Protein AF-A0A3B0SM55-F1 (afdb_monomer_lite)

Radius of gyration: 31.23 Å; chains: 1; bounding box: 61×57×118 Å

Structure (mmCIF, N/CA/C/O backbone):
data_AF-A0A3B0SM55-F1
#
_entry.id   AF-A0A3B0SM55-F1
#
loop_
_atom_site.group_PDB
_atom_site.id
_atom_site.type_symbol
_atom_site.label_atom_id
_atom_site.label_alt_id
_atom_site.label_comp_id
_atom_site.label_asym_id
_atom_site.label_entity_id
_atom_site.label_seq_id
_atom_site.pdbx_PDB_ins_code
_atom_site.Cartn_x
_atom_site.Cartn_y
_atom_site.Cartn_z
_atom_site.occupancy
_atom_site.B_iso_or_equiv
_atom_site.auth_seq_id
_atom_site.auth_comp_id
_atom_site.auth_asym_id
_atom_site.auth_atom_id
_atom_site.pdbx_PDB_model_num
ATOM 1 N N . MET A 1 1 ? -12.030 9.655 92.350 1.00 49.41 1 MET A N 1
ATOM 2 C CA . MET A 1 1 ? -12.700 10.937 92.060 1.00 49.41 1 MET A CA 1
ATOM 3 C C . MET A 1 1 ? -11.760 11.742 91.174 1.00 49.41 1 MET A C 1
ATOM 5 O O . MET A 1 1 ? -10.877 12.414 91.686 1.00 49.41 1 MET A O 1
ATOM 9 N N . SER A 1 2 ? -11.869 11.566 89.861 1.00 50.00 2 SER A N 1
ATOM 10 C CA . SER A 1 2 ? -11.202 12.400 88.855 1.00 50.00 2 SER A CA 1
ATOM 11 C C . SER A 1 2 ? -11.863 12.096 87.513 1.00 50.00 2 SER A C 1
ATOM 13 O O . SER A 1 2 ? -11.617 11.055 86.908 1.00 50.00 2 SER A O 1
ATOM 15 N N . ASP A 1 3 ? -12.786 12.985 87.152 1.00 52.16 3 ASP A N 1
ATOM 16 C CA . ASP A 1 3 ? -13.542 13.027 85.905 1.00 52.16 3 ASP A CA 1
ATOM 17 C C . ASP A 1 3 ? -12.619 13.056 84.684 1.00 52.16 3 ASP A C 1
ATOM 19 O O . ASP A 1 3 ? -11.745 13.917 84.572 1.00 52.16 3 ASP A O 1
ATOM 23 N N . LEU A 1 4 ? -12.861 12.152 83.736 1.00 62.72 4 LEU A N 1
ATOM 24 C CA . LEU A 1 4 ? -12.470 12.341 82.344 1.00 62.72 4 LEU A CA 1
ATOM 25 C C . LEU A 1 4 ? -13.760 12.609 81.558 1.00 62.72 4 LEU A C 1
ATOM 27 O O . LEU A 1 4 ? -14.675 11.783 81.618 1.00 62.72 4 LEU A O 1
ATOM 31 N N . PRO A 1 5 ? -13.881 13.762 80.878 1.00 60.84 5 PRO A N 1
ATOM 32 C CA . PRO A 1 5 ? -15.113 14.145 80.210 1.00 60.84 5 PRO A CA 1
ATOM 33 C C . PRO A 1 5 ? -15.386 13.200 79.038 1.00 60.84 5 PRO A C 1
ATOM 35 O O . PRO A 1 5 ? -14.489 12.877 78.257 1.00 60.84 5 PRO A O 1
ATOM 38 N N . GLY A 1 6 ? -16.639 12.751 78.946 1.00 59.59 6 GLY A N 1
ATOM 39 C CA . GLY A 1 6 ? -17.140 11.909 77.870 1.00 59.59 6 GLY A CA 1
ATOM 40 C C . GLY A 1 6 ? -16.873 12.548 76.514 1.00 59.59 6 GLY A C 1
ATOM 41 O O . GLY A 1 6 ? -17.364 13.633 76.209 1.00 59.59 6 GLY A O 1
ATOM 42 N N . GLN A 1 7 ? -16.067 11.867 75.710 1.00 62.69 7 GLN A N 1
ATOM 43 C CA . GLN A 1 7 ? -15.841 12.212 74.321 1.00 62.69 7 GLN A CA 1
ATOM 44 C C . GLN A 1 7 ? -17.119 11.850 73.558 1.00 62.69 7 GLN A C 1
ATOM 46 O O . GLN A 1 7 ? -17.404 10.680 73.314 1.00 62.69 7 GLN A O 1
ATOM 51 N N . ASP A 1 8 ? -17.946 12.858 73.294 1.00 65.31 8 ASP A N 1
ATOM 52 C CA . ASP A 1 8 ? -19.244 12.723 72.640 1.00 65.31 8 ASP A CA 1
ATOM 53 C C . ASP A 1 8 ? -19.047 12.721 71.116 1.00 65.31 8 ASP A C 1
ATOM 55 O O . ASP A 1 8 ? -19.090 13.746 70.432 1.00 65.31 8 ASP A O 1
ATOM 59 N N . TRP A 1 9 ? -18.735 11.541 70.577 1.00 59.19 9 TRP A N 1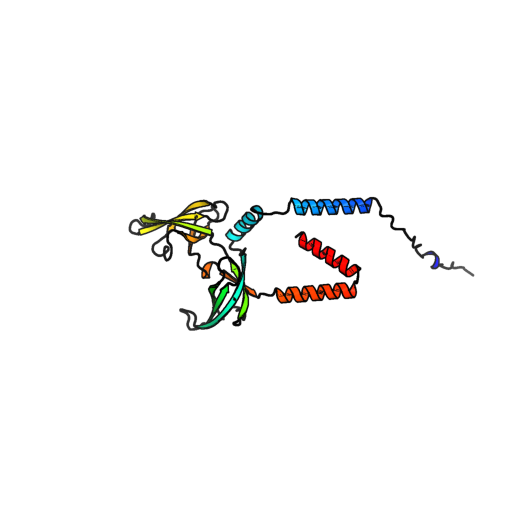
ATOM 60 C CA . TRP A 1 9 ? -18.458 11.312 69.152 1.00 59.19 9 TRP A CA 1
ATOM 61 C C . TRP A 1 9 ? -19.653 11.628 68.236 1.00 59.19 9 TRP A C 1
ATOM 63 O O . TRP A 1 9 ? -19.494 11.690 67.018 1.00 59.19 9 TRP A O 1
ATOM 73 N N . ALA A 1 10 ? -20.841 11.857 68.806 1.00 59.31 10 ALA A N 1
ATOM 74 C CA . ALA A 1 10 ? -22.045 12.240 68.077 1.00 59.31 10 ALA A CA 1
ATOM 75 C C . ALA A 1 10 ? -21.982 13.669 67.497 1.00 59.31 10 ALA A C 1
ATOM 77 O O . ALA A 1 10 ? -22.719 13.973 66.562 1.00 59.31 10 ALA A O 1
ATOM 78 N N . ALA 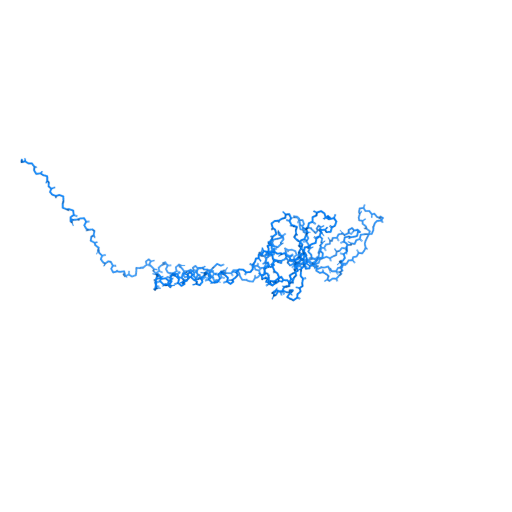A 1 11 ? -21.075 14.526 67.985 1.00 59.09 11 ALA A N 1
ATOM 79 C CA . ALA A 1 11 ? -20.885 15.885 67.466 1.00 59.09 11 ALA A CA 1
ATOM 80 C C . ALA A 1 11 ? -20.025 15.959 66.185 1.00 59.09 11 ALA A C 1
ATOM 82 O O . ALA A 1 11 ? -19.905 17.023 65.587 1.00 59.09 11 ALA A O 1
ATOM 83 N N . PHE A 1 12 ? -19.437 14.840 65.745 1.00 55.94 12 PHE A N 1
ATOM 84 C CA . PHE A 1 12 ? -18.652 14.735 64.506 1.00 55.94 12 PHE A CA 1
ATOM 85 C C . PHE A 1 12 ? -19.439 14.088 63.356 1.00 55.94 12 PHE A C 1
ATOM 87 O O . PHE A 1 12 ? -18.861 13.472 62.463 1.00 55.94 12 PHE A O 1
ATOM 94 N N . SER A 1 13 ? -20.765 14.224 63.346 1.00 61.12 13 SER A N 1
ATOM 95 C CA . SER A 1 13 ? -21.524 14.047 62.110 1.00 61.12 13 SER A CA 1
ATOM 96 C C . SER A 1 13 ? -21.347 15.324 61.289 1.00 61.12 13 SER A C 1
ATOM 98 O O . SER A 1 13 ? -21.927 16.331 61.680 1.00 61.12 13 SER A O 1
ATOM 100 N N . PRO A 1 14 ? -20.578 15.344 60.183 1.00 62.53 14 PRO A N 1
ATOM 101 C CA . PRO A 1 14 ? -20.619 16.482 59.284 1.00 62.53 14 PRO A CA 1
ATOM 102 C C . PRO A 1 14 ? -22.049 16.594 58.768 1.00 62.53 14 PRO A C 1
ATOM 104 O O . PRO A 1 14 ? -22.529 15.702 58.061 1.00 62.53 14 PRO A O 1
ATOM 107 N N . ASP A 1 15 ? -22.725 17.666 59.168 1.00 62.12 15 ASP A N 1
ATOM 108 C CA . ASP A 1 15 ? -24.030 18.069 58.676 1.00 62.12 15 ASP A CA 1
ATOM 109 C C . ASP A 1 15 ? -24.002 17.934 57.153 1.00 62.12 15 ASP A C 1
ATOM 111 O O . ASP A 1 15 ? -23.303 18.667 56.448 1.00 62.12 15 ASP A O 1
ATOM 115 N N . GLN A 1 16 ? -24.701 16.930 56.624 1.00 61.25 16 GLN A N 1
ATOM 116 C CA . GLN A 1 16 ? -24.913 16.817 55.191 1.00 61.25 16 GLN A CA 1
ATOM 117 C C . GLN A 1 16 ? -25.911 17.915 54.838 1.00 61.25 16 GLN A C 1
ATOM 119 O O . GLN A 1 16 ? -27.111 17.664 54.727 1.00 61.25 16 GLN A O 1
ATOM 124 N N . GLU A 1 17 ? -25.422 19.152 54.705 1.00 56.66 17 GLU A N 1
ATOM 125 C CA . GLU A 1 17 ? -26.151 20.197 54.008 1.00 56.66 17 GLU A CA 1
ATOM 126 C C . GLU A 1 17 ? -26.546 19.602 52.660 1.00 56.66 17 GLU A C 1
ATOM 128 O O . GLU A 1 17 ? -25.713 19.362 51.779 1.00 56.66 17 GLU A O 1
ATOM 133 N N . THR A 1 18 ? -27.840 19.331 52.503 1.00 57.31 18 THR A N 1
ATOM 134 C CA . THR A 1 18 ? -28.469 19.045 51.223 1.00 57.31 18 THR A CA 1
ATOM 135 C C . THR A 1 18 ? -28.333 20.297 50.376 1.00 57.31 18 THR A C 1
ATOM 137 O O . THR A 1 18 ? -29.246 21.119 50.278 1.00 57.31 18 THR A O 1
ATOM 140 N N . LYS A 1 19 ? -27.147 20.474 49.795 1.00 53.81 19 LYS A N 1
ATOM 141 C CA . LYS A 1 19 ? -26.821 21.557 48.888 1.00 53.81 19 LYS A CA 1
ATOM 142 C C . LYS A 1 19 ? -27.636 21.298 47.633 1.00 53.81 19 LYS A C 1
ATOM 144 O O . LYS A 1 19 ? -27.236 20.528 46.758 1.00 53.81 19 LYS A O 1
ATOM 149 N N . GLN A 1 20 ? -28.830 21.889 47.590 1.00 58.25 20 GLN A N 1
ATOM 150 C CA . GLN A 1 20 ? -29.606 22.069 46.373 1.00 58.25 20 GLN A CA 1
ATOM 151 C C . GLN A 1 20 ? -28.628 22.564 45.310 1.00 58.25 20 GLN A C 1
ATOM 153 O O . GLN A 1 20 ? -28.139 23.692 45.387 1.00 58.25 20 GLN A O 1
ATOM 158 N N . ARG A 1 21 ? -28.281 21.691 44.356 1.00 56.88 21 ARG A N 1
ATOM 159 C CA . ARG A 1 21 ? -27.425 22.031 43.220 1.00 56.88 21 ARG A CA 1
ATOM 160 C C . ARG A 1 21 ? -28.206 22.971 42.310 1.00 56.88 21 ARG A C 1
ATOM 162 O O . ARG A 1 21 ? -28.776 22.570 41.302 1.00 56.88 21 ARG A O 1
ATOM 169 N N . ARG A 1 22 ? -28.290 24.235 42.713 1.00 58.38 22 ARG A N 1
ATOM 170 C CA . ARG A 1 22 ? -28.605 25.336 41.815 1.00 58.38 22 ARG A CA 1
ATOM 171 C C . ARG A 1 22 ? -27.373 25.464 40.933 1.00 58.38 22 ARG A C 1
ATOM 173 O O . ARG A 1 22 ? -26.316 25.810 41.456 1.00 58.38 22 ARG A O 1
ATOM 180 N N . PHE A 1 23 ? -27.506 25.098 39.659 1.00 50.75 23 PHE A N 1
ATOM 181 C CA . PHE A 1 23 ? -26.407 25.165 38.701 1.00 50.75 23 PHE A CA 1
ATOM 182 C C . PHE A 1 23 ? -25.779 26.559 38.765 1.00 50.75 23 PHE A C 1
ATOM 184 O O . PHE A 1 23 ? -26.431 27.561 38.457 1.00 50.75 23 PHE A O 1
ATOM 191 N N . GLY A 1 24 ? -24.562 26.630 39.293 1.00 60.88 24 GLY A N 1
ATOM 192 C CA . GLY A 1 24 ? -23.879 27.892 39.533 1.00 60.88 24 GLY A CA 1
ATOM 193 C C . GLY A 1 24 ? -23.293 28.427 38.232 1.00 60.88 24 GLY A C 1
ATOM 194 O O . GLY A 1 24 ? -22.979 27.662 37.326 1.00 60.88 24 GLY A O 1
ATOM 195 N N . VAL A 1 25 ? -23.055 29.739 38.169 1.00 69.00 25 VAL A N 1
ATOM 196 C CA . VAL A 1 25 ? -22.234 30.398 37.131 1.00 69.00 25 VAL A CA 1
ATOM 197 C C . VAL A 1 25 ? -21.001 29.573 36.676 1.00 69.00 25 VAL A C 1
ATOM 199 O O . VAL A 1 25 ? -20.778 29.500 35.468 1.00 69.00 25 VAL A O 1
ATOM 202 N N . PRO A 1 26 ? -20.234 28.882 37.554 1.00 69.31 26 PRO A N 1
ATOM 203 C CA . PRO A 1 26 ? -19.111 28.034 37.121 1.00 69.31 26 PRO A CA 1
ATOM 204 C C . PRO A 1 26 ? -19.468 26.845 36.202 1.00 69.31 26 PRO A C 1
ATOM 206 O O . PRO A 1 26 ? -18.658 26.480 35.347 1.00 69.31 26 PRO A O 1
ATOM 209 N N . GLU A 1 27 ? -20.662 26.253 36.311 1.00 69.06 27 GLU A N 1
ATOM 210 C CA . GLU A 1 27 ? -21.082 25.156 35.419 1.00 69.06 27 GLU A CA 1
ATOM 211 C C . GLU A 1 27 ? -21.423 25.670 34.013 1.00 69.06 27 GLU A C 1
ATOM 213 O O . GLU A 1 27 ? -21.094 25.015 33.025 1.00 69.06 27 GLU A O 1
ATOM 218 N N . TYR A 1 28 ? -21.981 26.881 33.902 1.00 75.38 28 TYR A N 1
ATOM 219 C CA . TYR A 1 28 ? -22.238 27.519 32.606 1.00 75.38 28 TYR A CA 1
ATOM 220 C C . TYR A 1 28 ? -20.946 27.904 31.876 1.00 75.38 28 TYR A C 1
ATOM 222 O O . TYR A 1 28 ? -20.862 27.735 30.661 1.00 75.38 28 TYR A O 1
ATOM 230 N N . ILE A 1 29 ? -19.922 28.368 32.602 1.00 82.69 29 ILE A N 1
ATOM 231 C CA . ILE A 1 29 ? -18.608 28.687 32.018 1.00 82.69 29 ILE A CA 1
ATOM 232 C C . ILE A 1 29 ? -17.952 27.420 31.460 1.00 82.69 29 ILE A C 1
ATOM 234 O O . ILE A 1 29 ? -17.467 27.419 30.331 1.00 82.69 29 ILE A O 1
ATOM 238 N N . SER A 1 30 ? -17.993 26.327 32.223 1.00 73.69 30 SER A N 1
ATOM 239 C CA . SER A 1 30 ? -17.433 25.038 31.799 1.00 73.69 30 SER A CA 1
ATOM 240 C C . SER A 1 30 ? -18.134 24.502 30.546 1.00 73.69 30 SER A C 1
ATOM 242 O O . SER A 1 30 ? -17.473 24.076 29.600 1.00 73.69 30 SER A O 1
ATOM 244 N N . ALA A 1 31 ? -19.469 24.590 30.500 1.00 78.25 31 ALA A N 1
ATOM 245 C CA . ALA A 1 31 ? -20.249 24.206 29.326 1.00 78.25 31 ALA A CA 1
ATOM 246 C C . ALA A 1 31 ? -19.917 25.072 28.097 1.00 78.25 31 ALA A C 1
ATOM 248 O O . ALA A 1 31 ? -19.736 24.538 27.006 1.00 78.25 31 ALA A O 1
ATOM 249 N N . ALA A 1 32 ? -19.776 26.391 28.267 1.00 85.94 32 ALA A N 1
ATOM 250 C CA . ALA A 1 32 ? -19.437 27.305 27.177 1.00 85.94 32 ALA A CA 1
ATOM 251 C C . ALA A 1 32 ? -18.034 27.045 26.600 1.00 85.94 32 ALA A C 1
ATOM 253 O O . ALA A 1 32 ? -17.866 27.033 25.382 1.00 85.94 32 ALA A O 1
ATOM 254 N N . ILE A 1 33 ? -17.041 26.783 27.456 1.00 88.50 33 ILE A N 1
ATOM 255 C CA . ILE A 1 33 ? -15.682 26.426 27.019 1.00 88.50 33 ILE A CA 1
ATOM 256 C C . ILE A 1 33 ? -15.698 25.096 26.260 1.00 88.50 33 ILE A C 1
ATOM 258 O O . ILE A 1 33 ? -15.104 25.004 25.189 1.00 88.50 33 ILE A O 1
ATOM 262 N N . GLY A 1 34 ? -16.416 24.089 26.768 1.00 79.25 34 GLY A N 1
ATOM 263 C CA . GLY A 1 34 ? -16.569 22.807 26.077 1.00 79.25 34 GLY A CA 1
ATOM 264 C C . GLY A 1 34 ? -17.168 22.966 24.678 1.00 79.25 34 GLY A C 1
ATOM 265 O O . GLY A 1 34 ? -16.650 22.402 23.718 1.00 79.25 34 GLY A O 1
ATOM 266 N N . VAL A 1 35 ? -18.203 23.800 24.536 1.00 85.56 35 VAL A N 1
ATOM 267 C CA . VAL A 1 35 ? -18.811 24.107 23.231 1.00 85.56 35 VAL A CA 1
ATOM 268 C C . VAL A 1 35 ? -17.820 24.809 22.298 1.00 85.56 35 VAL A C 1
ATOM 270 O O . VAL A 1 35 ? -17.739 24.442 21.130 1.00 85.56 35 VAL A O 1
ATOM 273 N N . LEU A 1 36 ? -17.026 25.766 22.788 1.00 87.75 36 LEU A N 1
ATOM 274 C CA . LEU A 1 36 ? -16.009 26.443 21.974 1.00 87.75 36 LEU A CA 1
ATOM 275 C C . LEU A 1 36 ? -14.891 25.504 21.513 1.00 87.75 36 LEU A C 1
ATOM 277 O O . LEU A 1 36 ? -14.441 25.633 20.379 1.00 87.75 36 LEU A O 1
ATOM 281 N N . ILE A 1 37 ? -14.472 24.550 22.348 1.00 81.94 37 ILE A N 1
ATOM 282 C CA . ILE A 1 37 ? -13.492 23.524 21.960 1.00 81.94 37 ILE A CA 1
ATOM 283 C C . ILE A 1 37 ? -14.066 22.642 20.849 1.00 81.94 37 ILE A C 1
ATOM 285 O O . ILE A 1 37 ? -13.395 22.424 19.847 1.00 81.94 37 ILE A O 1
ATOM 289 N N . VAL A 1 38 ? -15.315 22.185 20.982 1.00 81.81 38 VAL A N 1
ATOM 290 C CA . VAL A 1 38 ? -15.978 21.367 19.952 1.00 81.81 38 VAL A CA 1
ATOM 291 C C . VAL A 1 38 ? -16.133 22.144 18.645 1.00 81.81 38 VAL A C 1
ATOM 293 O O . VAL A 1 38 ? -15.810 21.619 17.586 1.00 81.81 38 VAL A O 1
ATOM 296 N N . ILE A 1 39 ? -16.568 23.406 18.704 1.00 86.88 39 ILE A N 1
ATOM 297 C CA . ILE A 1 39 ? -16.658 24.272 17.519 1.00 86.88 39 ILE A CA 1
ATOM 298 C C . ILE A 1 39 ? -15.273 24.472 16.902 1.00 86.88 39 ILE A C 1
ATOM 300 O O . ILE A 1 39 ? -15.132 24.348 15.692 1.00 86.88 39 ILE A O 1
ATOM 304 N N . GLY A 1 40 ? -14.254 24.743 17.719 1.00 85.00 40 GLY A N 1
ATOM 305 C CA . GLY A 1 40 ? -12.876 24.887 17.265 1.00 85.00 40 GLY A CA 1
ATOM 306 C C . GLY A 1 40 ? -12.373 23.633 16.558 1.00 85.00 40 GLY A C 1
ATOM 307 O O . GLY A 1 40 ? -11.808 23.746 15.482 1.00 85.00 40 GLY A O 1
ATOM 308 N N . LEU A 1 41 ? -12.643 22.447 17.102 1.00 83.75 41 LEU A N 1
ATOM 309 C CA . LEU A 1 41 ? -12.246 21.175 16.496 1.00 83.75 41 LEU A CA 1
ATOM 310 C C . LEU A 1 41 ? -13.012 20.884 15.205 1.00 83.75 41 LEU A C 1
ATOM 312 O O . LEU A 1 41 ? -12.403 20.420 14.255 1.00 83.75 41 LEU A O 1
ATOM 316 N N . ILE A 1 42 ? -14.305 21.215 15.124 1.00 83.19 42 ILE A N 1
ATOM 317 C CA . ILE A 1 42 ? -15.093 21.069 13.888 1.00 83.19 42 ILE A CA 1
ATOM 318 C C . ILE A 1 42 ? -14.607 22.040 12.804 1.00 83.19 42 ILE A C 1
ATOM 320 O O . ILE A 1 42 ? -14.487 21.658 11.644 1.00 83.19 42 ILE A O 1
ATOM 324 N N . VAL A 1 43 ? -14.338 23.298 13.166 1.00 84.25 43 VAL A N 1
ATOM 325 C CA . VAL A 1 43 ? -13.926 24.350 12.220 1.00 84.25 43 VAL A CA 1
ATOM 326 C C . VAL A 1 43 ? -12.480 24.166 11.772 1.00 84.25 43 VAL A C 1
ATOM 328 O O . VAL A 1 43 ? -12.174 24.370 10.601 1.00 84.25 43 VAL A O 1
ATOM 331 N N . LEU A 1 44 ? -11.593 23.791 12.692 1.00 78.31 44 LEU A N 1
ATOM 332 C CA . LEU A 1 44 ? -10.174 23.564 12.428 1.00 78.31 44 LEU A CA 1
ATOM 333 C C . LEU A 1 44 ? -9.883 22.113 12.027 1.00 78.31 44 LEU A C 1
ATOM 335 O O . LEU A 1 44 ? -8.715 21.736 11.938 1.00 78.31 44 LEU A O 1
ATOM 339 N N . TRP A 1 45 ? -10.920 21.296 11.806 1.00 77.31 45 TRP A N 1
ATOM 340 C CA . TRP A 1 45 ? -10.734 19.916 11.390 1.00 77.31 45 TRP A CA 1
ATOM 341 C C . TRP A 1 45 ? -9.970 19.896 10.063 1.00 77.31 45 TRP A C 1
ATOM 343 O O . TRP A 1 45 ? -10.456 20.470 9.080 1.00 77.31 45 TRP A O 1
ATOM 353 N N . PRO A 1 46 ? -8.796 19.243 9.995 1.00 64.69 46 PRO A N 1
ATOM 354 C CA . PRO A 1 46 ? -8.036 19.149 8.761 1.00 64.69 46 PRO A CA 1
ATOM 355 C C . PRO A 1 46 ? -8.823 18.279 7.776 1.00 64.69 46 PRO A C 1
ATOM 357 O O . PRO A 1 46 ? -8.822 17.050 7.843 1.00 64.69 46 PRO A O 1
ATOM 360 N N . SER A 1 47 ? -9.555 18.934 6.878 1.00 68.44 47 SER A N 1
ATOM 361 C CA . SER A 1 47 ? -10.297 18.305 5.789 1.00 68.44 47 SER A CA 1
ATOM 362 C C . SER A 1 47 ? -9.665 18.691 4.451 1.00 68.44 47 SER A C 1
ATOM 364 O O . SER A 1 47 ? -9.184 19.809 4.276 1.00 68.44 47 SER A O 1
ATOM 366 N N . GLY A 1 48 ? -9.627 17.745 3.511 1.00 67.56 48 GLY A N 1
ATOM 367 C CA . GLY A 1 48 ? -9.067 17.958 2.174 1.00 67.56 48 GLY A CA 1
ATOM 368 C C . GLY A 1 48 ? -7.540 17.852 2.104 1.00 67.56 48 GLY A C 1
ATOM 369 O O . GLY A 1 48 ? -6.936 16.995 2.752 1.00 67.56 48 GLY A O 1
ATOM 370 N N . SER A 1 49 ? -6.926 18.735 1.312 1.00 60.38 49 SER A N 1
ATOM 371 C CA . SER A 1 49 ? -5.528 18.646 0.866 1.00 60.38 49 SER A CA 1
ATOM 372 C C . SER A 1 49 ? -4.494 18.630 1.992 1.00 60.38 49 SER A C 1
ATOM 374 O O . SER A 1 49 ? -3.456 18.005 1.843 1.00 60.38 49 SER A O 1
ATOM 376 N N . ALA A 1 50 ? -4.768 19.232 3.153 1.00 61.81 50 ALA A N 1
ATOM 377 C CA . ALA A 1 50 ? -3.853 19.169 4.298 1.00 61.81 50 ALA A CA 1
ATOM 378 C C . ALA A 1 50 ? -3.626 17.727 4.799 1.00 61.81 50 ALA A C 1
ATOM 380 O O . ALA A 1 50 ? -2.526 17.385 5.227 1.00 61.81 50 ALA A O 1
ATOM 381 N N . LYS A 1 51 ? -4.651 16.866 4.707 1.00 64.56 51 LYS A N 1
ATOM 382 C CA . LYS A 1 51 ? -4.540 15.439 5.037 1.00 64.56 51 LYS A CA 1
ATOM 383 C C . LYS A 1 51 ? -3.761 14.679 3.963 1.00 64.56 51 LYS A C 1
ATOM 385 O O . LYS A 1 51 ? -2.978 13.799 4.299 1.00 64.56 51 LYS A O 1
ATOM 390 N N . GLU A 1 52 ? -3.974 15.022 2.695 1.00 62.91 52 GLU A N 1
ATOM 391 C CA . GLU A 1 52 ? -3.277 14.417 1.553 1.00 62.91 52 GLU A CA 1
ATOM 392 C C . GLU A 1 52 ? -1.788 14.778 1.555 1.00 62.91 52 GLU A C 1
ATOM 394 O O . GLU A 1 52 ? -0.957 13.905 1.341 1.00 62.91 52 GLU A O 1
ATOM 399 N N . ILE A 1 53 ? -1.441 16.023 1.896 1.00 61.22 53 ILE A N 1
ATOM 400 C CA . ILE A 1 53 ? -0.053 16.491 2.022 1.00 61.22 53 ILE A CA 1
ATOM 401 C C . ILE A 1 53 ? 0.648 15.785 3.190 1.00 61.22 53 ILE A C 1
ATOM 403 O O . ILE A 1 53 ? 1.730 15.237 3.003 1.00 61.22 53 ILE A O 1
ATOM 407 N N . ALA A 1 54 ? 0.011 15.710 4.365 1.00 62.41 54 ALA A N 1
ATOM 408 C CA . ALA A 1 54 ? 0.575 14.976 5.499 1.00 62.41 54 ALA A CA 1
ATOM 409 C C . ALA A 1 54 ? 0.745 13.477 5.182 1.00 62.41 54 ALA A C 1
ATOM 411 O O . ALA A 1 54 ? 1.765 12.882 5.515 1.00 62.41 54 ALA A O 1
ATOM 412 N N . ALA A 1 55 ? -0.223 12.855 4.497 1.00 61.94 55 ALA A N 1
ATOM 413 C CA . ALA A 1 55 ? -0.119 11.462 4.061 1.00 61.94 55 ALA A CA 1
ATOM 414 C C . ALA A 1 55 ? 0.972 11.253 2.993 1.00 61.94 55 ALA A C 1
ATOM 416 O O . ALA A 1 55 ? 1.645 10.219 3.007 1.00 61.94 55 ALA A O 1
ATOM 417 N N . ALA A 1 56 ? 1.180 12.222 2.098 1.00 61.19 56 ALA A N 1
ATOM 418 C CA . ALA A 1 56 ? 2.238 12.185 1.095 1.00 61.19 56 ALA A CA 1
ATOM 419 C C . ALA A 1 56 ? 3.631 12.224 1.742 1.00 61.19 56 ALA A C 1
ATOM 421 O O . ALA A 1 56 ? 4.492 11.448 1.340 1.00 61.19 56 ALA A O 1
ATOM 422 N N . GLU A 1 57 ? 3.840 13.025 2.792 1.00 63.62 57 GLU A N 1
ATOM 423 C CA . GLU A 1 57 ? 5.112 13.060 3.536 1.00 63.62 57 GLU A CA 1
ATOM 424 C C . GLU A 1 57 ? 5.455 11.703 4.173 1.00 63.62 57 GLU A C 1
ATOM 426 O O . GLU A 1 57 ? 6.589 11.236 4.072 1.00 63.62 57 GLU A O 1
ATOM 431 N N . PHE A 1 58 ? 4.479 11.014 4.773 1.00 62.28 58 PHE A N 1
ATOM 432 C CA . PHE A 1 58 ? 4.701 9.664 5.311 1.00 62.28 58 PHE A CA 1
ATOM 433 C C . PHE A 1 58 ? 4.908 8.612 4.215 1.00 62.28 58 PHE A C 1
ATOM 435 O O . PHE A 1 58 ? 5.638 7.642 4.428 1.00 62.28 58 PHE A O 1
ATOM 442 N N . SER A 1 59 ? 4.318 8.821 3.036 1.00 61.34 59 SER A N 1
ATOM 443 C CA . SER A 1 59 ? 4.510 7.939 1.880 1.00 61.34 59 SER A CA 1
ATOM 444 C C . SER A 1 59 ? 5.953 8.005 1.357 1.00 61.34 59 SER A C 1
ATOM 446 O O . SER A 1 59 ? 6.495 6.973 0.970 1.00 61.34 59 SER A O 1
ATOM 448 N N . VAL A 1 60 ? 6.623 9.166 1.449 1.00 59.81 60 VAL A N 1
ATOM 449 C CA . VAL A 1 60 ? 8.069 9.308 1.151 1.00 59.81 60 VAL A CA 1
ATOM 450 C C . VAL A 1 60 ? 8.931 8.467 2.103 1.00 59.81 60 VAL A C 1
ATOM 452 O O . VAL A 1 60 ? 9.969 7.949 1.706 1.00 59.81 60 VAL A O 1
ATOM 455 N N . LEU A 1 61 ? 8.483 8.256 3.345 1.00 67.19 61 LEU A N 1
ATOM 456 C CA . LEU A 1 61 ? 9.157 7.384 4.318 1.00 67.19 61 LEU A CA 1
ATOM 457 C C . LEU A 1 61 ? 8.850 5.888 4.110 1.00 67.19 61 LEU A C 1
ATOM 459 O O . LEU A 1 61 ? 9.251 5.062 4.931 1.00 67.19 61 LEU A O 1
ATOM 463 N N . GLY A 1 62 ? 8.114 5.527 3.053 1.00 62.56 62 GLY A N 1
ATOM 464 C CA . GLY A 1 62 ? 7.689 4.153 2.783 1.00 62.56 62 GLY A CA 1
ATOM 465 C C . GLY A 1 62 ? 6.658 3.621 3.781 1.00 62.56 62 GLY A C 1
ATOM 466 O O . GLY A 1 62 ? 6.446 2.410 3.860 1.00 62.56 62 GLY A O 1
ATOM 467 N N . VAL A 1 63 ? 6.020 4.500 4.564 1.00 73.31 63 VAL A N 1
ATOM 468 C CA . VAL A 1 63 ? 4.957 4.103 5.489 1.00 73.31 63 VAL A CA 1
ATOM 469 C C . VAL A 1 63 ? 3.665 3.958 4.687 1.00 73.31 63 VAL A C 1
ATOM 471 O O . VAL A 1 63 ? 3.220 4.930 4.074 1.00 73.31 63 VAL A O 1
ATOM 474 N N . PRO A 1 64 ? 3.034 2.774 4.680 1.00 73.81 64 PRO A N 1
ATOM 475 C CA . PRO A 1 64 ? 1.797 2.591 3.945 1.00 73.81 64 PRO A CA 1
ATOM 476 C C . PRO A 1 64 ? 0.684 3.464 4.521 1.00 73.81 64 PRO A C 1
ATOM 478 O O . PRO A 1 64 ? 0.422 3.452 5.726 1.00 73.81 64 PRO A O 1
ATOM 481 N N . SER A 1 65 ? 0.017 4.205 3.643 1.00 70.25 65 SER A N 1
ATOM 482 C CA . SER A 1 65 ? -1.060 5.136 3.990 1.00 70.25 65 SER A CA 1
ATOM 483 C C . SER A 1 65 ? -2.448 4.593 3.639 1.00 70.25 65 SER A C 1
ATOM 485 O O . SER A 1 65 ? -3.452 5.050 4.190 1.00 70.25 65 SER A O 1
ATOM 487 N N . GLU A 1 66 ? -2.513 3.577 2.778 1.00 86.31 66 GLU A N 1
ATOM 488 C CA . GLU A 1 66 ? -3.750 2.959 2.315 1.00 86.31 66 GLU A CA 1
ATOM 489 C C . GLU A 1 66 ? -3.825 1.495 2.757 1.00 86.31 66 GLU A C 1
ATOM 491 O O . GLU A 1 66 ? -2.887 0.719 2.574 1.00 86.31 66 GLU A O 1
ATOM 496 N N . PHE A 1 67 ? -4.969 1.109 3.320 1.00 92.12 67 PHE A N 1
ATOM 497 C CA . PHE A 1 67 ? -5.262 -0.259 3.737 1.00 92.12 67 PHE A CA 1
ATOM 498 C C . PHE A 1 67 ? -6.502 -0.742 2.995 1.00 92.12 67 PHE A C 1
ATOM 500 O O . PHE A 1 67 ? -7.549 -0.093 3.046 1.00 92.12 67 PHE A O 1
ATOM 507 N N . ASN A 1 68 ? -6.374 -1.870 2.306 1.00 94.44 68 ASN A N 1
ATOM 508 C CA . ASN A 1 68 ? -7.398 -2.413 1.427 1.00 94.44 68 ASN A CA 1
ATOM 509 C C . ASN A 1 68 ? -7.727 -3.854 1.820 1.00 94.44 68 ASN A C 1
ATOM 511 O O . ASN A 1 68 ? -6.830 -4.661 2.064 1.00 94.44 68 ASN A O 1
ATOM 515 N N . ASP A 1 69 ? -9.016 -4.179 1.866 1.00 95.38 69 ASP A N 1
ATOM 516 C CA . ASP A 1 69 ? -9.479 -5.536 2.136 1.00 95.38 69 ASP A CA 1
ATOM 517 C C . ASP A 1 69 ? -9.178 -6.476 0.955 1.00 95.38 69 ASP A C 1
ATOM 519 O O . ASP A 1 69 ? -9.456 -6.165 -0.211 1.00 95.38 69 ASP A O 1
ATOM 523 N N . ALA A 1 70 ? -8.691 -7.674 1.260 1.00 96.31 70 ALA A N 1
ATOM 524 C CA . ALA A 1 70 ? -8.421 -8.733 0.296 1.00 96.31 70 ALA A CA 1
ATOM 525 C C . ALA A 1 70 ? -8.840 -10.105 0.839 1.00 96.31 70 ALA A C 1
ATOM 527 O O . ALA A 1 70 ? -9.100 -10.280 2.034 1.00 96.31 70 ALA A O 1
ATOM 528 N N . VAL A 1 71 ? -8.897 -11.094 -0.049 1.00 96.75 71 VAL A N 1
ATOM 529 C CA . VAL A 1 71 ? -9.154 -12.493 0.301 1.00 96.75 71 VAL A CA 1
ATOM 530 C C . VAL A 1 71 ? -8.032 -13.385 -0.217 1.00 96.75 71 VAL A C 1
ATOM 532 O O . VAL A 1 71 ? -7.530 -13.184 -1.322 1.00 96.75 71 VAL A O 1
ATOM 535 N N . VAL A 1 72 ? -7.628 -14.369 0.582 1.00 96.69 72 VAL A N 1
ATOM 536 C CA . VAL A 1 72 ? -6.669 -15.396 0.162 1.00 96.69 72 VAL A CA 1
ATOM 537 C C . VAL A 1 72 ? -7.362 -16.346 -0.812 1.00 96.69 72 VAL A C 1
ATOM 539 O O . VAL A 1 72 ? -8.387 -16.942 -0.479 1.00 96.69 72 VAL A O 1
ATOM 542 N N . THR A 1 73 ? -6.811 -16.499 -2.010 1.00 96.94 73 THR A N 1
ATOM 543 C CA . THR A 1 73 ? -7.377 -17.349 -3.074 1.00 96.94 73 THR A CA 1
ATOM 544 C C . THR A 1 73 ? -6.559 -18.607 -3.322 1.00 96.94 73 THR A C 1
ATOM 546 O O . THR A 1 73 ? -7.142 -19.647 -3.617 1.00 96.94 73 THR A O 1
ATOM 549 N N . ASP A 1 74 ? -5.243 -18.533 -3.130 1.00 95.06 74 ASP A N 1
ATOM 550 C CA . ASP A 1 74 ? -4.337 -19.676 -3.200 1.00 95.06 74 ASP A CA 1
ATOM 551 C C . ASP A 1 74 ? -3.216 -19.544 -2.162 1.00 95.06 74 ASP A C 1
ATOM 553 O O . ASP A 1 74 ? -2.849 -18.436 -1.763 1.00 95.06 74 ASP A O 1
ATOM 557 N N . SER A 1 75 ? -2.694 -20.680 -1.710 1.00 93.31 75 SER A N 1
ATOM 558 C CA . SER A 1 75 ? -1.546 -20.757 -0.807 1.00 93.31 75 SER A CA 1
ATOM 559 C C . SER A 1 75 ? -0.781 -22.034 -1.118 1.00 93.31 75 SER A C 1
ATOM 561 O O . SER A 1 75 ? -1.245 -23.140 -0.825 1.00 93.31 75 SER A O 1
ATOM 563 N N . THR A 1 76 ? 0.378 -21.875 -1.749 1.00 91.25 76 THR A N 1
ATOM 564 C CA . THR A 1 76 ? 1.186 -22.991 -2.233 1.00 91.25 76 THR A CA 1
ATOM 565 C C . THR A 1 76 ? 2.587 -22.912 -1.642 1.00 91.25 76 THR A C 1
ATOM 567 O O . THR A 1 76 ? 3.284 -21.911 -1.788 1.00 91.25 76 THR A O 1
ATOM 570 N N . THR A 1 77 ? 3.019 -23.991 -0.988 1.00 90.44 77 THR A N 1
ATOM 571 C CA . THR A 1 77 ? 4.394 -24.138 -0.495 1.00 90.44 77 THR A CA 1
ATOM 572 C C . THR A 1 77 ? 5.231 -24.912 -1.509 1.00 90.44 77 THR A C 1
ATOM 574 O O . THR A 1 77 ? 4.862 -26.018 -1.911 1.00 90.44 77 THR A O 1
ATOM 577 N N . ALA A 1 78 ? 6.362 -24.342 -1.915 1.00 90.19 78 ALA A N 1
ATOM 578 C CA . ALA A 1 78 ? 7.321 -24.949 -2.833 1.00 90.19 78 ALA A CA 1
ATOM 579 C C . ALA A 1 78 ? 8.760 -24.564 -2.440 1.00 90.19 78 ALA A C 1
ATOM 581 O O . ALA A 1 78 ? 8.949 -23.573 -1.731 1.00 90.19 78 ALA A O 1
ATOM 582 N N . PRO A 1 79 ? 9.787 -25.299 -2.906 1.00 89.62 79 PRO A N 1
ATOM 583 C CA . PRO A 1 79 ? 11.170 -24.885 -2.708 1.00 89.62 79 PRO A CA 1
ATOM 584 C C . PRO A 1 79 ? 11.411 -23.491 -3.294 1.00 89.62 79 PRO A C 1
ATOM 586 O O . PRO A 1 79 ? 10.987 -23.203 -4.417 1.00 89.62 79 PRO A O 1
ATOM 589 N N . CYS A 1 80 ? 12.098 -22.635 -2.544 1.00 87.31 80 CYS A N 1
ATOM 590 C CA . CYS A 1 80 ? 12.381 -21.268 -2.954 1.00 87.31 80 CYS A CA 1
ATOM 591 C C . CYS A 1 80 ? 13.211 -21.247 -4.257 1.00 87.31 80 CYS A C 1
ATOM 593 O O . CYS A 1 80 ? 14.164 -22.029 -4.405 1.00 87.31 80 CYS A O 1
ATOM 595 N N . PRO A 1 81 ? 12.910 -20.347 -5.212 1.00 83.94 81 PRO A N 1
ATOM 596 C CA . PRO A 1 81 ? 13.697 -20.213 -6.433 1.00 83.94 81 PRO A CA 1
ATOM 597 C C . PRO A 1 81 ? 15.180 -19.949 -6.132 1.00 83.94 81 PRO A C 1
ATOM 599 O O . PRO A 1 81 ? 15.539 -18.969 -5.488 1.00 83.94 81 PRO A O 1
ATOM 602 N N . GLY A 1 82 ? 16.060 -20.833 -6.609 1.00 86.50 82 GLY A N 1
ATOM 603 C CA . GLY A 1 82 ? 17.511 -20.717 -6.408 1.00 86.50 82 GLY A CA 1
ATOM 604 C C . GLY A 1 82 ? 18.035 -21.229 -5.059 1.00 86.50 82 GLY A C 1
ATOM 605 O O . GLY A 1 82 ? 19.250 -21.329 -4.895 1.00 86.50 82 GLY A O 1
ATOM 606 N N . THR A 1 83 ? 17.162 -21.620 -4.129 1.00 85.75 83 THR A N 1
ATOM 607 C CA . THR A 1 83 ? 17.521 -22.146 -2.800 1.00 85.75 83 THR A CA 1
ATOM 608 C C . THR A 1 83 ? 16.665 -23.373 -2.456 1.00 85.75 83 THR A C 1
ATOM 610 O O . THR A 1 83 ? 15.763 -23.295 -1.626 1.00 85.75 83 THR A O 1
ATOM 613 N N . PRO A 1 84 ? 16.953 -24.547 -3.055 1.00 84.31 84 PRO A N 1
ATOM 614 C CA . PRO A 1 84 ? 16.108 -25.739 -2.924 1.00 84.31 84 PRO A CA 1
ATOM 615 C C . PRO A 1 84 ? 16.061 -26.323 -1.505 1.00 84.31 84 PRO A C 1
ATOM 617 O O . PRO A 1 84 ? 15.187 -27.129 -1.213 1.00 84.31 84 PRO A O 1
ATOM 620 N N . ASP A 1 85 ? 16.993 -25.928 -0.634 1.00 88.19 85 ASP A N 1
ATOM 621 C CA . ASP A 1 85 ? 17.027 -26.356 0.767 1.00 88.19 85 ASP A CA 1
ATOM 622 C C . ASP A 1 85 ? 16.025 -25.595 1.651 1.00 88.19 85 ASP A C 1
ATOM 624 O O . ASP A 1 85 ? 15.904 -25.912 2.836 1.00 88.19 85 ASP A O 1
ATOM 628 N N . ARG A 1 86 ? 15.344 -24.571 1.111 1.00 86.38 86 ARG A N 1
ATOM 629 C CA . ARG A 1 86 ? 14.378 -23.728 1.824 1.00 86.38 86 ARG A CA 1
ATOM 630 C C . ARG A 1 86 ? 13.012 -23.795 1.164 1.00 86.38 86 ARG A C 1
ATOM 632 O O . ARG A 1 86 ? 12.910 -23.744 -0.058 1.00 86.38 86 ARG A O 1
ATOM 639 N N . ASP A 1 87 ? 11.975 -23.833 1.991 1.00 88.75 87 ASP A N 1
ATOM 640 C CA . ASP A 1 87 ? 10.593 -23.792 1.530 1.00 88.75 87 ASP A CA 1
ATOM 641 C C . ASP A 1 87 ? 10.061 -22.355 1.588 1.00 88.75 87 ASP A C 1
ATOM 643 O O . ASP A 1 87 ? 10.175 -21.659 2.602 1.00 88.75 87 ASP A O 1
ATOM 647 N N . CYS A 1 88 ? 9.445 -21.918 0.498 1.00 90.06 88 CYS A N 1
ATOM 648 C CA . CYS A 1 88 ? 8.738 -20.653 0.383 1.00 90.06 88 CYS A CA 1
ATOM 649 C C . CYS A 1 88 ? 7.244 -20.948 0.258 1.00 90.06 88 CYS A C 1
ATOM 651 O O . CYS A 1 88 ? 6.837 -21.871 -0.447 1.00 90.06 88 CYS A O 1
ATOM 653 N N . THR A 1 89 ? 6.413 -20.173 0.947 1.00 90.94 89 THR A N 1
ATOM 654 C CA . THR A 1 89 ? 4.961 -20.209 0.746 1.00 90.94 89 THR A CA 1
ATOM 655 C C . THR A 1 89 ? 4.551 -18.988 -0.056 1.00 90.94 89 THR A C 1
ATOM 657 O O . THR A 1 89 ? 4.683 -17.861 0.420 1.00 90.94 89 THR A O 1
ATOM 660 N N . THR A 1 90 ? 4.064 -19.215 -1.270 1.00 92.00 90 THR A N 1
ATOM 661 C CA . THR A 1 90 ? 3.498 -18.179 -2.131 1.00 92.00 90 THR A CA 1
ATOM 662 C C . THR A 1 90 ? 2.000 -18.119 -1.880 1.00 92.00 90 THR A C 1
ATOM 664 O O . THR A 1 90 ? 1.285 -19.101 -2.083 1.00 92.00 90 THR A O 1
ATOM 667 N N . VAL A 1 91 ? 1.527 -16.966 -1.419 1.00 93.81 91 VAL A N 1
ATOM 668 C CA . VAL A 1 91 ? 0.113 -16.712 -1.143 1.00 93.81 91 VAL A CA 1
ATOM 669 C C . VAL A 1 91 ? -0.423 -15.740 -2.181 1.00 93.81 91 VAL A C 1
ATOM 671 O O . VAL A 1 91 ? 0.148 -14.666 -2.382 1.00 93.81 91 VAL A O 1
ATOM 674 N N . THR A 1 92 ? -1.528 -16.108 -2.823 1.00 95.38 92 THR A N 1
ATOM 675 C CA . THR A 1 92 ? -2.225 -15.264 -3.793 1.00 95.38 92 THR A CA 1
ATOM 676 C C . THR A 1 92 ? -3.434 -14.613 -3.141 1.00 95.38 92 THR A C 1
ATOM 678 O O . THR A 1 92 ? -4.351 -15.281 -2.654 1.00 95.38 92 THR A O 1
ATOM 681 N N . PHE A 1 93 ? -3.467 -13.291 -3.184 1.00 96.19 93 PHE A N 1
ATOM 682 C CA . PHE A 1 93 ? -4.538 -12.459 -2.664 1.00 96.19 93 PHE A CA 1
ATOM 683 C C . PHE A 1 93 ? -5.335 -11.849 -3.810 1.00 96.19 93 PHE A C 1
ATOM 685 O O . PHE A 1 93 ? -4.759 -11.359 -4.777 1.00 96.19 93 PHE A O 1
ATOM 692 N N . GLU A 1 94 ? -6.653 -11.814 -3.672 1.00 97.06 94 GLU A N 1
ATOM 693 C CA . GLU A 1 94 ? -7.539 -11.037 -4.535 1.00 97.06 94 GLU A CA 1
ATOM 694 C C . GLU A 1 94 ? -8.006 -9.790 -3.784 1.00 97.06 94 GLU A C 1
ATOM 696 O O . GLU A 1 94 ? -8.546 -9.878 -2.676 1.00 97.06 94 GLU A O 1
ATOM 701 N N . LEU A 1 95 ? -7.802 -8.616 -4.379 1.00 96.56 95 LEU A N 1
ATOM 702 C CA . LEU A 1 95 ? -8.232 -7.346 -3.799 1.00 96.56 95 LEU A CA 1
ATOM 703 C C . LEU A 1 95 ? -9.753 -7.201 -3.903 1.00 96.56 95 LEU A C 1
ATOM 705 O O . LEU A 1 95 ? -10.318 -7.217 -4.993 1.00 96.56 95 LEU A O 1
ATOM 709 N N . THR A 1 96 ? -10.420 -7.000 -2.768 1.00 96.00 96 THR A N 1
ATOM 710 C CA . THR A 1 96 ? -11.885 -6.822 -2.693 1.00 96.00 96 THR A CA 1
ATOM 711 C C . THR A 1 96 ? -12.303 -5.366 -2.484 1.00 96.00 96 THR A C 1
ATOM 713 O O . THR A 1 96 ? -13.485 -5.033 -2.578 1.00 96.00 96 THR A O 1
ATOM 716 N N . GLN A 1 97 ? -11.332 -4.497 -2.204 1.00 94.62 97 GLN A N 1
ATOM 717 C CA . GLN A 1 97 ? -11.505 -3.070 -1.981 1.00 94.62 97 GLN A CA 1
ATOM 718 C C . GLN A 1 97 ? -10.329 -2.300 -2.595 1.00 94.62 97 GLN A C 1
ATOM 720 O O . GLN A 1 97 ? -9.219 -2.818 -2.699 1.00 94.62 97 GLN A O 1
ATOM 725 N N . GLY A 1 98 ? -10.572 -1.039 -2.954 1.00 91.31 98 GLY A N 1
ATOM 726 C CA . GLY A 1 98 ? -9.540 -0.114 -3.416 1.00 91.31 98 GLY A CA 1
ATOM 727 C C . GLY A 1 98 ? -9.489 0.031 -4.941 1.00 91.31 98 GLY A C 1
ATOM 728 O O . GLY A 1 98 ? -10.322 -0.542 -5.652 1.00 91.31 98 GLY A O 1
ATOM 729 N N . PRO A 1 99 ? -8.530 0.816 -5.461 1.00 90.38 99 PRO A N 1
ATOM 730 C CA . PRO A 1 99 ? -8.431 1.139 -6.889 1.00 90.38 99 PRO A CA 1
ATOM 731 C C . PRO A 1 99 ? -8.144 -0.083 -7.776 1.00 90.38 99 PRO A C 1
ATOM 733 O O . PRO A 1 99 ? -8.497 -0.091 -8.952 1.00 90.38 99 PRO A O 1
ATOM 736 N N . ASP A 1 100 ? -7.558 -1.134 -7.204 1.00 92.56 100 ASP A N 1
ATOM 737 C CA . ASP A 1 100 ? -7.161 -2.358 -7.902 1.00 92.56 100 ASP A CA 1
ATOM 738 C C . ASP A 1 100 ? -8.088 -3.552 -7.595 1.00 92.56 100 ASP A C 1
ATOM 740 O O . ASP A 1 100 ? -7.672 -4.706 -7.676 1.00 92.56 100 ASP A O 1
ATOM 744 N N . THR A 1 101 ? -9.348 -3.289 -7.230 1.00 95.56 101 THR A N 1
ATOM 745 C CA . THR A 1 101 ? -10.342 -4.336 -6.923 1.00 95.56 101 THR A CA 1
ATOM 746 C C . THR A 1 101 ? -10.475 -5.351 -8.070 1.00 95.56 101 THR A C 1
ATOM 748 O O . THR A 1 101 ? -10.570 -4.978 -9.239 1.00 95.56 101 THR A O 1
ATOM 751 N N . GLY A 1 102 ? -10.517 -6.640 -7.727 1.00 94.31 102 GLY A N 1
ATOM 752 C CA . GLY A 1 102 ? -10.616 -7.771 -8.656 1.00 94.31 102 GLY A CA 1
ATOM 753 C C . GLY A 1 102 ? -9.285 -8.200 -9.277 1.00 94.31 102 GLY A C 1
ATOM 754 O O . GLY A 1 102 ? -9.259 -9.124 -10.088 1.00 94.31 102 GLY A O 1
ATOM 755 N N . LYS A 1 103 ? -8.176 -7.536 -8.933 1.00 95.19 103 LYS A N 1
ATOM 756 C CA . LYS A 1 103 ? -6.837 -7.948 -9.356 1.00 95.19 103 LYS A CA 1
ATOM 757 C C . LYS A 1 103 ? -6.173 -8.853 -8.308 1.00 95.19 103 LYS A C 1
ATOM 759 O O . LYS A 1 103 ? -6.524 -8.821 -7.127 1.00 95.19 103 LYS A O 1
ATOM 764 N N . PHE A 1 104 ? -5.180 -9.620 -8.759 1.00 93.94 104 PHE A N 1
ATOM 765 C CA . PHE A 1 104 ? -4.469 -10.616 -7.956 1.00 93.94 104 PHE A CA 1
ATOM 766 C C . PHE A 1 104 ? -3.047 -10.171 -7.620 1.00 93.94 104 PHE A C 1
ATOM 768 O O . PHE A 1 104 ? -2.347 -9.609 -8.459 1.00 93.94 104 PHE A O 1
ATOM 775 N N . TYR A 1 105 ? -2.614 -10.463 -6.403 1.00 91.62 105 TYR A N 1
ATOM 776 C CA . TYR A 1 105 ? -1.291 -10.151 -5.877 1.00 91.62 105 TYR A CA 1
ATOM 777 C C . TYR A 1 105 ? -0.674 -11.406 -5.264 1.00 91.62 105 TYR A C 1
ATOM 779 O O . TYR A 1 105 ? -1.333 -12.089 -4.486 1.00 91.62 105 TYR A O 1
ATOM 787 N N . ASN A 1 106 ? 0.588 -11.686 -5.583 1.00 93.12 106 ASN A N 1
ATOM 788 C CA . ASN A 1 106 ? 1.330 -12.798 -5.004 1.00 93.12 106 ASN A CA 1
ATOM 789 C C . ASN A 1 106 ? 2.351 -12.269 -3.998 1.00 93.12 106 ASN A C 1
ATOM 791 O O . ASN A 1 106 ? 3.149 -11.391 -4.325 1.00 93.12 106 ASN A O 1
ATOM 795 N N . GLN A 1 107 ? 2.356 -12.833 -2.792 1.00 91.44 107 GLN A N 1
ATOM 796 C CA . GLN A 1 107 ? 3.415 -12.601 -1.819 1.00 91.44 107 GLN A CA 1
ATOM 797 C C . GLN A 1 107 ? 4.092 -13.908 -1.451 1.00 91.44 107 GLN A C 1
ATOM 799 O O . GLN A 1 107 ? 3.437 -14.877 -1.074 1.00 91.44 107 GLN A O 1
ATOM 804 N N . GLU A 1 108 ? 5.415 -13.899 -1.513 1.00 89.19 108 GLU A N 1
ATOM 805 C CA . GLU A 1 108 ? 6.233 -14.995 -1.022 1.00 89.19 108 GLU A CA 1
ATOM 806 C C . GLU A 1 108 ? 6.622 -14.739 0.432 1.00 89.19 108 GLU A C 1
ATOM 808 O O . GLU A 1 108 ? 7.085 -13.653 0.794 1.00 89.19 108 GLU A O 1
ATOM 813 N N . PHE A 1 109 ? 6.434 -15.758 1.262 1.00 87.56 109 PHE A N 1
ATOM 814 C CA . PHE A 1 109 ? 6.879 -15.792 2.644 1.00 87.56 109 PHE A CA 1
ATOM 815 C C . PHE A 1 109 ? 7.902 -16.913 2.809 1.00 87.56 109 PHE A C 1
ATOM 817 O O . PHE A 1 109 ? 7.647 -18.059 2.425 1.00 87.56 109 PHE A O 1
ATOM 824 N N . SER A 1 110 ? 9.050 -16.598 3.405 1.00 81.19 110 SER A N 1
ATOM 825 C CA . SER A 1 110 ? 10.030 -17.613 3.790 1.00 81.19 110 SER A CA 1
ATOM 826 C C . SER A 1 110 ? 9.527 -18.372 5.015 1.00 81.19 110 SER A C 1
ATOM 828 O O . SER A 1 110 ? 9.123 -17.755 5.997 1.00 81.19 110 SER A O 1
ATOM 830 N N . THR A 1 111 ? 9.579 -19.706 4.995 1.00 73.62 111 THR A N 1
ATOM 831 C CA . THR A 1 111 ? 9.182 -20.544 6.149 1.00 73.62 111 THR A CA 1
ATOM 832 C C . THR A 1 111 ? 10.083 -20.386 7.377 1.00 73.62 111 THR A C 1
ATOM 834 O O . THR A 1 111 ? 9.737 -20.863 8.457 1.00 73.62 111 THR A O 1
ATOM 837 N N . GLU A 1 112 ? 11.226 -19.713 7.233 1.00 69.19 112 GLU A N 1
AT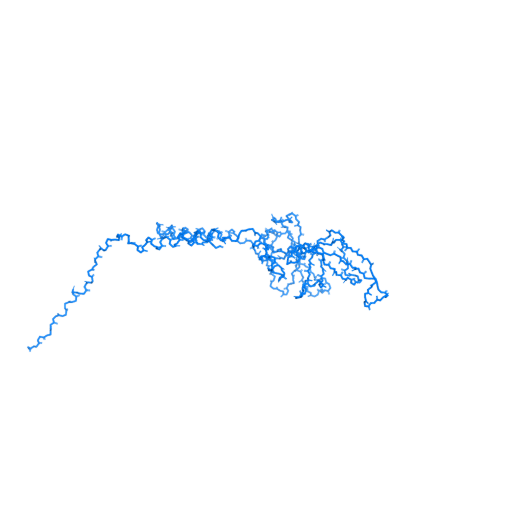OM 838 C CA . GLU A 1 112 ? 12.119 -19.363 8.342 1.00 69.19 112 GLU A CA 1
ATOM 839 C C . GLU A 1 112 ? 11.620 -18.164 9.155 1.00 69.19 112 GLU A C 1
ATOM 841 O O . GLU A 1 112 ? 11.985 -18.020 10.324 1.00 69.19 112 GLU A O 1
ATOM 846 N N . ASP A 1 113 ? 10.774 -17.327 8.555 1.00 63.69 113 ASP A N 1
ATOM 847 C CA . ASP A 1 113 ? 10.155 -16.190 9.221 1.00 63.69 113 ASP A CA 1
ATOM 848 C C . ASP A 1 113 ? 8.893 -16.625 9.983 1.00 63.69 113 ASP A C 1
ATOM 850 O O . ASP A 1 113 ? 8.339 -17.707 9.776 1.00 63.69 113 ASP A O 1
ATOM 854 N N . ILE A 1 114 ? 8.396 -15.773 10.888 1.00 67.56 114 ILE A N 1
ATOM 855 C CA . ILE A 1 114 ? 7.075 -15.966 11.506 1.00 67.56 114 ILE A CA 1
ATOM 856 C C . ILE A 1 114 ? 6.021 -15.723 10.418 1.00 67.56 114 ILE A C 1
ATOM 858 O O . ILE A 1 114 ? 5.488 -14.622 10.286 1.00 67.56 114 ILE A O 1
ATOM 862 N N . VAL A 1 115 ? 5.749 -16.746 9.606 1.00 68.19 115 VAL A N 1
ATOM 863 C CA . VAL A 1 115 ? 4.750 -16.668 8.541 1.00 68.19 115 VAL A CA 1
ATOM 864 C C . VAL A 1 115 ? 3.362 -16.616 9.184 1.00 68.19 115 VAL A C 1
ATOM 866 O O . VAL A 1 115 ? 3.027 -17.495 9.990 1.00 68.19 115 VAL A O 1
ATOM 869 N N . PRO A 1 116 ? 2.528 -15.610 8.868 1.00 77.50 116 PRO A N 1
ATOM 870 C CA . PRO A 1 116 ? 1.128 -15.651 9.254 1.00 77.50 116 PRO A CA 1
ATOM 871 C C . PRO A 1 116 ? 0.485 -16.900 8.639 1.00 77.50 116 PRO A C 1
ATOM 873 O O . PRO A 1 116 ? 0.664 -17.191 7.460 1.00 77.50 116 PRO A O 1
ATOM 876 N N . ARG A 1 117 ? -0.248 -17.671 9.445 1.00 82.62 117 ARG A N 1
ATOM 877 C CA . ARG A 1 117 ? -0.983 -18.829 8.938 1.00 82.62 117 ARG A CA 1
ATOM 878 C C . ARG A 1 117 ? -2.197 -18.348 8.146 1.00 82.62 117 ARG A C 1
ATOM 880 O O . ARG A 1 117 ? -3.211 -18.035 8.750 1.00 82.62 117 ARG A O 1
ATOM 887 N N . LEU A 1 118 ? -2.052 -18.293 6.827 1.00 89.19 118 LEU A N 1
ATOM 888 C CA . LEU A 1 118 ? -3.073 -17.810 5.902 1.00 89.19 118 LEU A CA 1
ATOM 889 C C . LEU A 1 118 ? -3.775 -18.989 5.229 1.00 89.19 118 LEU A C 1
ATOM 891 O O . LEU A 1 118 ? -3.161 -19.714 4.441 1.00 89.19 118 LEU A O 1
ATOM 895 N N . ASP A 1 119 ? -5.054 -19.172 5.542 1.00 90.94 119 ASP A N 1
ATOM 896 C CA . ASP A 1 119 ? -5.888 -20.211 4.938 1.00 90.94 119 ASP A CA 1
ATOM 897 C C . ASP A 1 119 ? -6.667 -19.660 3.729 1.00 90.94 119 ASP A C 1
ATOM 899 O O . ASP A 1 119 ? -7.063 -18.494 3.682 1.00 90.94 119 ASP A O 1
ATOM 903 N N . VAL A 1 120 ? -6.929 -20.506 2.727 1.00 95.56 120 VAL A N 1
ATOM 904 C CA . VAL A 1 120 ? -7.727 -20.105 1.554 1.00 95.56 120 VAL A CA 1
ATOM 905 C C . VAL A 1 120 ? -9.138 -19.685 1.985 1.00 95.56 120 VAL A C 1
ATOM 907 O O . VAL A 1 120 ? -9.806 -20.372 2.758 1.00 95.56 120 VAL A O 1
ATOM 910 N N . GLY A 1 121 ? -9.607 -18.554 1.458 1.00 94.75 121 GLY A N 1
ATOM 911 C CA . GLY A 1 121 ? -10.874 -17.914 1.814 1.00 94.75 121 GLY A CA 1
ATOM 912 C C . GLY A 1 121 ? -10.782 -16.956 3.004 1.00 94.75 121 GLY A C 1
ATOM 913 O O . GLY A 1 121 ? -11.775 -16.306 3.344 1.00 94.75 121 GLY A O 1
ATOM 914 N N . GLU A 1 122 ? -9.616 -16.840 3.639 1.00 95.06 122 GLU A N 1
ATOM 915 C CA . GLU A 1 122 ? -9.411 -15.917 4.744 1.00 95.06 122 GLU A CA 1
ATOM 916 C C . GLU A 1 122 ? -9.397 -14.460 4.280 1.00 95.06 122 GLU A C 1
ATOM 918 O O . GLU A 1 122 ? -8.852 -14.116 3.230 1.00 95.06 122 GLU A O 1
ATOM 923 N N . LYS A 1 123 ? -10.016 -13.591 5.084 1.00 95.00 123 LYS A N 1
ATOM 924 C CA . LYS A 1 123 ? -10.066 -12.154 4.826 1.00 95.00 123 LYS A CA 1
ATOM 925 C C . LYS A 1 123 ? -8.907 -11.450 5.508 1.00 95.00 123 LYS A C 1
ATOM 927 O O . LYS A 1 123 ? -8.750 -11.524 6.730 1.00 95.00 123 LYS A O 1
ATOM 932 N N . VAL A 1 124 ? -8.151 -10.706 4.721 1.00 95.38 124 VAL A N 1
ATOM 933 C CA . VAL A 1 124 ? -6.942 -10.012 5.152 1.00 95.38 124 VAL A CA 1
ATOM 934 C C . VAL A 1 124 ? -6.987 -8.554 4.728 1.00 95.38 124 VAL A C 1
ATOM 936 O O . VAL A 1 124 ? -7.839 -8.131 3.949 1.00 95.38 124 VAL A O 1
ATOM 939 N N . VAL A 1 125 ? -6.060 -7.780 5.266 1.00 94.69 125 VAL A N 1
ATOM 940 C CA . VAL A 1 125 ? -5.837 -6.387 4.918 1.00 94.69 125 VAL A CA 1
ATOM 941 C C . VAL A 1 125 ? -4.454 -6.287 4.296 1.00 94.69 125 VAL A C 1
ATOM 943 O O . VAL A 1 125 ? -3.456 -6.700 4.893 1.00 94.69 125 VAL A O 1
ATOM 946 N N . LEU A 1 126 ? -4.406 -5.723 3.096 1.00 94.62 126 LEU A N 1
ATOM 947 C CA . LEU A 1 126 ? -3.170 -5.392 2.409 1.00 94.62 126 LEU A CA 1
ATOM 948 C C . LEU A 1 126 ? -2.904 -3.900 2.563 1.00 94.62 126 LEU A C 1
ATOM 950 O O . LEU A 1 126 ? -3.793 -3.070 2.354 1.00 94.62 126 LEU A O 1
ATOM 954 N N . SER A 1 127 ? -1.677 -3.560 2.926 1.00 93.50 127 SER A N 1
ATOM 955 C CA . SER A 1 127 ? -1.193 -2.199 2.805 1.00 93.50 127 SER A CA 1
ATOM 956 C C . SER A 1 127 ? -0.846 -1.903 1.351 1.00 93.50 127 SER A C 1
ATOM 958 O O . SER A 1 127 ? -0.400 -2.786 0.615 1.00 93.50 127 SER A O 1
ATOM 960 N N . ARG A 1 128 ? -1.060 -0.656 0.938 1.00 91.06 128 ARG A N 1
ATOM 961 C CA . ARG A 1 128 ? -0.737 -0.163 -0.395 1.00 91.06 128 ARG A CA 1
ATOM 962 C C . ARG A 1 128 ? 0.124 1.085 -0.296 1.00 91.06 128 ARG A C 1
ATOM 964 O O . ARG A 1 128 ? -0.178 2.002 0.470 1.00 91.06 128 ARG A O 1
ATOM 971 N N . ILE A 1 129 ? 1.167 1.116 -1.113 1.00 89.06 129 ILE A N 1
ATOM 972 C CA . ILE A 1 129 ? 1.950 2.312 -1.396 1.00 89.06 129 ILE A CA 1
ATOM 973 C C . ILE A 1 129 ? 1.589 2.745 -2.825 1.00 89.06 129 ILE A C 1
ATOM 975 O O . ILE A 1 129 ? 1.814 1.969 -3.757 1.00 89.06 129 ILE A O 1
ATOM 979 N N . PRO A 1 130 ? 0.966 3.923 -3.015 1.00 89.00 130 PRO A N 1
ATOM 980 C CA . PRO A 1 130 ? 0.614 4.410 -4.344 1.00 89.00 130 PRO A CA 1
ATOM 981 C C . PRO A 1 130 ? 1.869 4.701 -5.182 1.00 89.00 130 PRO A C 1
ATOM 983 O O . PRO A 1 130 ? 2.914 5.038 -4.618 1.00 89.00 130 PRO A O 1
ATOM 986 N N . PRO A 1 131 ? 1.766 4.633 -6.521 1.00 91.00 131 PRO A N 1
ATOM 987 C CA . PRO A 1 131 ? 2.843 5.063 -7.404 1.00 91.00 131 PRO A CA 1
ATOM 988 C C . PRO A 1 131 ? 3.183 6.535 -7.163 1.00 91.00 131 PRO A C 1
ATOM 990 O O . PRO A 1 131 ? 2.301 7.365 -6.936 1.00 91.00 131 PRO A O 1
ATOM 993 N N . SER A 1 132 ? 4.475 6.851 -7.214 1.00 89.88 132 SER A N 1
ATOM 994 C CA . SER A 1 132 ? 5.000 8.179 -6.868 1.00 89.88 132 SER A CA 1
ATOM 995 C C . SER A 1 132 ? 5.364 9.016 -8.094 1.00 89.88 132 SER A C 1
ATOM 997 O O . SER A 1 132 ? 5.678 10.197 -7.956 1.00 89.88 132 SER A O 1
ATOM 999 N N . GLY A 1 133 ? 5.304 8.439 -9.295 1.00 92.88 133 GLY A N 1
ATOM 1000 C CA . GLY A 1 133 ? 5.517 9.154 -10.546 1.00 92.88 133 GLY A CA 1
ATOM 1001 C C . GLY A 1 133 ? 5.078 8.365 -11.774 1.00 92.88 133 GLY A C 1
ATOM 1002 O O . GLY A 1 133 ? 4.756 7.177 -11.692 1.00 92.88 133 GLY A O 1
ATOM 1003 N N . VAL A 1 134 ? 5.084 9.031 -12.925 1.00 95.94 134 VAL A N 1
ATOM 1004 C CA . VAL A 1 134 ? 4.778 8.445 -14.237 1.00 95.94 134 VAL A CA 1
ATOM 1005 C C . VAL A 1 134 ? 5.904 8.782 -15.209 1.00 95.94 134 VAL A C 1
ATOM 1007 O O . VAL A 1 134 ? 6.383 9.914 -15.257 1.00 95.94 134 VAL A O 1
ATOM 1010 N N . ILE A 1 135 ? 6.330 7.803 -16.004 1.00 96.50 135 ILE A N 1
ATOM 1011 C CA . ILE A 1 135 ? 7.338 8.017 -17.046 1.00 96.50 135 ILE A CA 1
ATOM 1012 C C . ILE A 1 135 ? 6.723 8.840 -18.180 1.00 96.50 135 ILE A C 1
ATOM 1014 O O . ILE A 1 135 ? 5.768 8.405 -18.819 1.00 96.50 135 ILE A O 1
ATOM 1018 N N . VAL A 1 136 ? 7.300 10.000 -18.470 1.00 96.69 136 VAL A N 1
ATOM 1019 C CA . VAL A 1 136 ? 6.892 10.879 -19.575 1.00 96.69 136 VAL A CA 1
ATOM 1020 C C . VAL A 1 136 ? 7.582 10.459 -20.870 1.00 96.69 136 VAL A C 1
ATOM 1022 O O . VAL A 1 136 ? 6.923 10.271 -21.893 1.00 96.69 136 VAL A O 1
ATOM 1025 N N . SER A 1 137 ? 8.901 10.265 -20.823 1.00 96.00 137 SER A N 1
ATOM 1026 C CA . SER A 1 137 ? 9.702 9.790 -21.953 1.00 96.00 137 SER A CA 1
ATOM 1027 C C . SER A 1 137 ? 10.881 8.939 -21.488 1.00 96.00 137 SER A C 1
ATOM 1029 O O . SER A 1 137 ? 11.316 9.014 -20.337 1.00 96.00 137 SER A O 1
ATOM 1031 N N . LEU A 1 138 ? 11.370 8.110 -22.409 1.00 95.25 138 LEU A N 1
ATOM 1032 C CA . LEU A 1 138 ? 12.616 7.362 -22.297 1.00 95.25 138 LEU A CA 1
ATOM 1033 C C . LEU A 1 138 ? 13.417 7.662 -23.558 1.00 95.25 138 LEU A C 1
ATOM 1035 O O . LEU A 1 138 ? 12.965 7.344 -24.659 1.00 95.25 138 LEU A O 1
ATOM 1039 N N . ASP A 1 139 ? 14.568 8.294 -23.386 1.00 95.19 139 ASP A N 1
ATOM 1040 C CA . ASP A 1 139 ? 15.415 8.746 -24.480 1.00 95.19 139 ASP A CA 1
ATOM 1041 C C . ASP A 1 139 ? 16.772 8.038 -24.385 1.00 95.19 139 ASP A C 1
ATOM 1043 O O . ASP A 1 139 ? 17.466 8.146 -23.376 1.00 95.19 139 ASP A O 1
ATOM 1047 N N . GLU A 1 140 ? 17.157 7.286 -25.418 1.00 93.19 140 GLU A N 1
ATOM 1048 C CA . GLU A 1 140 ? 18.474 6.642 -25.466 1.00 93.19 140 GLU A CA 1
ATOM 1049 C C . GLU A 1 140 ? 19.572 7.697 -25.650 1.00 93.19 140 GLU A C 1
ATOM 1051 O O . GLU A 1 140 ? 19.562 8.493 -26.595 1.00 93.19 140 GLU A O 1
ATOM 1056 N N . THR A 1 141 ? 20.547 7.688 -24.751 1.00 91.12 141 THR A N 1
ATOM 1057 C CA . THR A 1 141 ? 21.662 8.631 -24.709 1.00 91.12 141 THR A CA 1
ATOM 1058 C C . THR A 1 141 ? 22.975 7.889 -24.467 1.00 91.12 141 THR A C 1
ATOM 1060 O O . THR A 1 141 ? 23.024 6.691 -24.196 1.00 91.12 141 THR A O 1
ATOM 1063 N N . THR A 1 142 ? 24.096 8.577 -24.655 1.00 91.12 142 THR A N 1
ATOM 1064 C CA . THR A 1 142 ? 25.412 8.020 -24.319 1.00 91.12 142 THR A CA 1
ATOM 1065 C C . THR A 1 142 ? 25.674 8.258 -22.838 1.00 91.12 142 THR A C 1
ATOM 1067 O O . THR A 1 142 ? 25.502 9.387 -22.389 1.00 91.12 142 THR A O 1
ATOM 1070 N N . CYS A 1 143 ? 26.092 7.231 -22.094 1.00 89.38 143 CYS A N 1
ATOM 1071 C CA . CYS A 1 143 ? 26.315 7.367 -20.654 1.00 89.38 143 CYS A CA 1
ATOM 1072 C C . CYS A 1 143 ? 27.394 8.417 -20.349 1.00 89.38 143 CYS A C 1
ATOM 1074 O O . CYS A 1 143 ? 28.478 8.377 -20.939 1.00 89.38 143 CYS A O 1
ATOM 1076 N N . GLU A 1 144 ? 27.148 9.300 -19.374 1.00 87.12 144 GLU A N 1
ATOM 1077 C CA . GLU A 1 144 ? 28.104 10.354 -19.000 1.00 87.12 144 GLU A CA 1
ATOM 1078 C C . GLU A 1 144 ? 29.462 9.781 -18.551 1.00 87.12 144 GLU A C 1
ATOM 1080 O O . GLU A 1 144 ? 30.521 10.303 -18.903 1.00 87.12 144 GLU A O 1
ATOM 1085 N N . PHE A 1 145 ? 29.441 8.654 -17.832 1.00 84.88 145 PHE A N 1
ATOM 1086 C CA . PHE A 1 145 ? 30.641 8.015 -17.283 1.00 84.88 145 PHE A CA 1
ATOM 1087 C C . PHE A 1 145 ? 31.263 6.937 -18.186 1.00 84.88 145 PHE A C 1
ATOM 1089 O O . PHE A 1 145 ? 32.384 6.501 -17.916 1.00 84.88 145 PHE A O 1
ATOM 1096 N N . ASP A 1 146 ? 30.574 6.512 -19.251 1.00 88.44 146 ASP A N 1
ATOM 1097 C CA . ASP A 1 146 ? 31.084 5.538 -20.225 1.00 88.44 146 ASP A CA 1
ATOM 1098 C C . ASP A 1 146 ? 30.559 5.843 -21.640 1.00 88.44 146 ASP A C 1
ATOM 1100 O O . ASP A 1 146 ? 29.468 5.407 -22.014 1.00 88.44 146 ASP A O 1
ATOM 1104 N N . PRO A 1 147 ? 31.349 6.535 -22.480 1.00 85.94 147 PRO A N 1
ATOM 1105 C CA . PRO A 1 147 ? 30.916 6.910 -23.818 1.00 85.94 147 PRO A CA 1
ATOM 1106 C C . PRO A 1 147 ? 30.794 5.730 -24.794 1.00 85.94 147 PRO A C 1
ATOM 1108 O O . PRO A 1 147 ? 30.466 5.935 -25.962 1.00 85.94 147 PRO A O 1
ATOM 1111 N N . GLN A 1 148 ? 31.129 4.504 -24.382 1.00 89.88 148 GLN A N 1
ATOM 1112 C CA . GLN A 1 148 ? 30.914 3.287 -25.169 1.00 89.88 148 GLN A CA 1
ATOM 1113 C C . GLN A 1 148 ? 29.615 2.563 -24.794 1.00 89.88 148 GLN A C 1
ATOM 1115 O O . GLN A 1 148 ? 29.230 1.625 -25.494 1.00 89.88 148 GLN A O 1
ATOM 1120 N N . ALA A 1 149 ? 28.935 2.993 -23.729 1.00 91.06 149 ALA A N 1
ATOM 1121 C CA . ALA A 1 149 ? 27.670 2.432 -23.280 1.00 91.06 149 ALA A CA 1
ATOM 1122 C C . ALA A 1 149 ? 26.479 3.319 -23.684 1.00 91.06 149 ALA A C 1
ATOM 1124 O O . ALA A 1 149 ? 26.550 4.552 -23.684 1.00 91.06 149 ALA A O 1
ATOM 1125 N N . THR A 1 150 ? 25.362 2.669 -24.016 1.00 92.00 150 THR A N 1
ATOM 1126 C CA . THR A 1 150 ? 24.075 3.321 -24.287 1.00 92.00 150 THR A CA 1
ATOM 1127 C C . THR A 1 150 ? 23.252 3.333 -23.004 1.00 92.00 150 THR A C 1
ATOM 1129 O O . THR A 1 150 ? 22.855 2.277 -22.517 1.00 92.00 150 THR A O 1
ATOM 1132 N N . CYS A 1 151 ? 23.022 4.516 -22.450 1.00 93.44 151 CYS A N 1
ATOM 1133 C CA . CYS A 1 151 ? 22.148 4.741 -21.306 1.00 93.44 151 CYS A CA 1
ATOM 1134 C C . CYS A 1 151 ? 20.753 5.156 -21.779 1.00 93.44 151 CYS A C 1
ATOM 1136 O O . CYS A 1 151 ? 20.548 5.510 -22.939 1.00 93.44 151 CYS A O 1
ATOM 1138 N N . THR A 1 152 ? 19.784 5.114 -20.871 1.00 95.00 152 THR A N 1
ATOM 1139 C CA . THR A 1 152 ? 18.448 5.663 -21.119 1.00 95.00 152 THR A CA 1
ATOM 1140 C C . THR A 1 152 ? 18.188 6.794 -20.142 1.00 95.00 152 THR A C 1
ATOM 1142 O O . THR A 1 152 ? 18.166 6.583 -18.934 1.00 95.00 152 THR A O 1
ATOM 1145 N N . THR A 1 153 ? 17.971 7.998 -20.648 1.00 94.50 153 THR A N 1
ATOM 1146 C CA . THR A 1 153 ? 17.521 9.131 -19.847 1.00 94.50 153 THR A CA 1
ATOM 1147 C C . THR A 1 153 ? 16.003 9.049 -19.701 1.00 94.50 153 THR A C 1
ATOM 1149 O O . THR A 1 153 ? 15.259 9.192 -20.671 1.00 94.50 153 THR A O 1
ATOM 1152 N N . ALA A 1 154 ? 15.536 8.794 -18.484 1.00 95.88 154 ALA A N 1
ATOM 1153 C CA . ALA A 1 154 ? 14.125 8.756 -18.144 1.00 95.88 154 ALA A CA 1
ATOM 1154 C C . ALA A 1 154 ? 13.664 10.120 -17.630 1.00 95.88 154 ALA A C 1
ATOM 1156 O O . ALA A 1 154 ? 14.243 10.659 -16.687 1.00 95.88 154 ALA A O 1
ATOM 1157 N N . GLN A 1 155 ? 12.599 10.655 -18.225 1.00 96.25 155 GLN A N 1
ATOM 1158 C CA . GLN A 1 155 ? 11.876 11.809 -17.694 1.00 96.25 155 GLN A CA 1
ATOM 1159 C C . GLN A 1 155 ? 10.655 11.317 -16.925 1.00 96.25 155 GLN A C 1
ATOM 1161 O O . GLN A 1 155 ? 9.831 10.580 -17.471 1.00 96.25 155 GLN A O 1
ATOM 1166 N N . ILE A 1 156 ? 10.539 11.708 -15.659 1.00 96.38 156 ILE A N 1
ATOM 1167 C CA . ILE A 1 156 ? 9.508 11.221 -14.742 1.00 96.38 156 ILE A CA 1
ATOM 1168 C C . ILE A 1 156 ? 8.753 12.411 -14.171 1.00 96.38 156 ILE A C 1
ATOM 1170 O O . ILE A 1 156 ? 9.348 13.269 -13.528 1.00 96.38 156 ILE A O 1
ATOM 1174 N N . GLU A 1 157 ? 7.441 12.449 -14.373 1.00 95.50 157 GLU A N 1
ATOM 1175 C CA . GLU A 1 157 ? 6.572 13.406 -13.697 1.00 95.50 157 GLU A CA 1
ATOM 1176 C C . GLU A 1 157 ? 6.231 12.871 -12.305 1.00 95.50 157 GLU A C 1
ATOM 1178 O O . GLU A 1 157 ? 5.660 11.785 -12.163 1.00 95.50 157 GLU A O 1
ATOM 1183 N N . LEU A 1 158 ? 6.605 13.617 -11.266 1.00 92.62 158 LEU A N 1
ATOM 1184 C CA . LEU A 1 158 ? 6.346 13.246 -9.879 1.00 92.62 158 LEU A CA 1
ATOM 1185 C C . LEU A 1 158 ? 4.856 13.413 -9.570 1.00 92.62 158 LEU A C 1
ATOM 1187 O O . LEU A 1 158 ? 4.278 14.474 -9.781 1.00 92.62 158 LEU A O 1
ATOM 1191 N N . SER A 1 159 ? 4.219 12.369 -9.047 1.00 89.69 159 SER A N 1
ATOM 1192 C CA . SER A 1 159 ? 2.789 12.376 -8.700 1.00 89.69 159 SER A CA 1
ATOM 1193 C C . SER A 1 159 ? 2.532 12.757 -7.241 1.00 89.69 159 SER A C 1
ATOM 1195 O O . SER A 1 159 ? 1.418 13.130 -6.882 1.00 89.69 159 SER A O 1
ATOM 1197 N N . THR A 1 160 ? 3.554 12.669 -6.388 1.00 84.31 160 THR A N 1
ATOM 1198 C CA . THR A 1 160 ? 3.454 12.890 -4.939 1.00 84.31 160 THR A CA 1
ATOM 1199 C C . THR A 1 160 ? 4.686 13.614 -4.403 1.00 84.31 160 THR A C 1
ATOM 1201 O O . THR A 1 160 ? 5.751 13.541 -5.008 1.00 84.31 160 THR A O 1
ATOM 1204 N N . GLY A 1 161 ? 4.566 14.242 -3.230 1.00 79.75 161 GLY A N 1
ATOM 1205 C CA . GLY A 1 161 ? 5.672 14.935 -2.561 1.00 79.75 161 GLY A CA 1
ATOM 1206 C C . GLY A 1 161 ? 5.710 16.445 -2.840 1.00 79.75 161 GLY A C 1
ATOM 1207 O O . GLY A 1 161 ? 4.821 16.970 -3.512 1.00 79.75 161 GLY A O 1
ATOM 1208 N N . PRO A 1 162 ? 6.710 17.163 -2.295 1.00 79.00 162 PRO A N 1
ATOM 1209 C CA . PRO A 1 162 ? 6.830 18.619 -2.439 1.00 79.00 162 PRO A CA 1
ATOM 1210 C C . PRO A 1 162 ? 6.983 19.065 -3.899 1.00 79.00 162 PRO A C 1
ATOM 1212 O O . PRO A 1 162 ? 6.509 20.138 -4.261 1.00 79.00 162 PRO A O 1
ATOM 1215 N N . ASP A 1 163 ? 7.574 18.207 -4.731 1.00 84.56 163 ASP A N 1
ATOM 1216 C CA . ASP A 1 163 ? 7.837 18.458 -6.147 1.00 84.56 163 ASP A CA 1
ATOM 1217 C C . ASP A 1 163 ? 6.792 17.802 -7.070 1.00 84.56 163 ASP A C 1
ATOM 1219 O O . ASP A 1 163 ? 7.039 17.592 -8.260 1.00 84.56 163 ASP A O 1
ATOM 1223 N N . ALA A 1 164 ? 5.606 17.464 -6.549 1.00 87.94 164 ALA A N 1
ATOM 1224 C CA . ALA A 1 164 ? 4.523 16.899 -7.352 1.00 87.94 164 ALA A CA 1
ATOM 1225 C C . ALA A 1 164 ? 4.133 17.824 -8.524 1.00 87.94 164 ALA A C 1
ATOM 1227 O O . ALA A 1 164 ? 3.985 19.037 -8.369 1.00 87.94 164 ALA A O 1
ATOM 1228 N N . GLY A 1 165 ? 3.949 17.236 -9.707 1.00 89.44 165 GLY A N 1
ATOM 1229 C CA . GLY A 1 165 ? 3.704 17.928 -10.974 1.00 89.44 165 GLY A CA 1
ATOM 1230 C C . GLY A 1 165 ? 4.969 18.448 -11.666 1.00 89.44 165 GLY A C 1
ATOM 1231 O O . GLY A 1 165 ? 4.873 19.031 -12.745 1.00 89.44 165 GLY A O 1
ATOM 1232 N N . THR A 1 166 ? 6.153 18.263 -11.074 1.00 93.12 166 THR A N 1
ATOM 1233 C CA . THR A 1 166 ? 7.427 18.565 -11.739 1.00 93.12 166 THR A CA 1
ATOM 1234 C C . THR A 1 166 ? 7.989 17.333 -12.442 1.00 93.12 166 THR A C 1
ATOM 1236 O O . THR A 1 166 ? 7.701 16.194 -12.068 1.00 93.12 166 THR A O 1
ATOM 1239 N N . VAL A 1 167 ? 8.793 17.569 -13.481 1.00 94.75 167 VAL A N 1
ATOM 1240 C CA . VAL A 1 167 ? 9.471 16.509 -14.232 1.00 94.75 167 VAL A CA 1
ATOM 1241 C C . VAL A 1 167 ? 10.919 1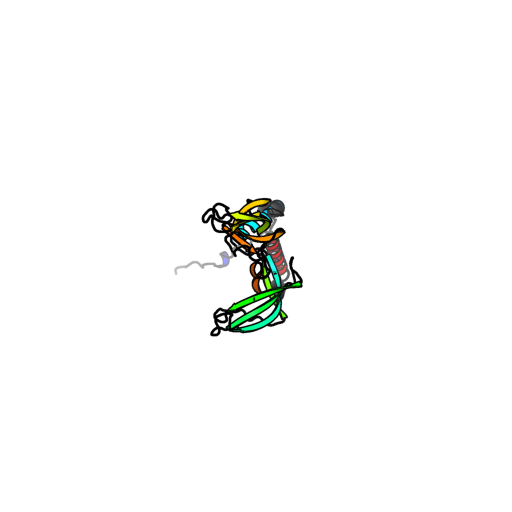6.417 -13.762 1.00 94.75 167 VAL A C 1
ATOM 1243 O O . VAL A 1 167 ? 11.704 17.344 -13.965 1.00 94.75 167 VAL A O 1
ATOM 1246 N N . GLY A 1 168 ? 11.262 15.294 -13.137 1.00 92.88 168 GLY A N 1
ATOM 1247 C CA . GLY A 1 168 ? 12.629 14.919 -12.802 1.00 92.88 168 GLY A CA 1
ATOM 1248 C C . GLY A 1 168 ? 13.271 14.095 -13.916 1.00 92.88 168 GLY A C 1
ATOM 1249 O O . GLY A 1 168 ? 12.588 13.521 -14.765 1.00 92.88 168 GLY A O 1
ATOM 1250 N N . THR A 1 169 ? 14.599 14.040 -13.924 1.00 93.56 169 THR A N 1
ATOM 1251 C CA . THR A 1 169 ? 15.372 13.247 -14.887 1.00 93.56 169 THR A CA 1
ATOM 1252 C C . THR A 1 169 ? 16.243 12.248 -14.140 1.00 93.56 169 THR A C 1
ATOM 1254 O O . THR A 1 169 ? 16.890 12.616 -13.162 1.00 93.56 169 THR A O 1
ATOM 1257 N N . LEU A 1 170 ? 16.260 10.999 -14.601 1.00 94.12 170 LEU A N 1
ATOM 1258 C CA . LEU A 1 170 ? 17.131 9.943 -14.096 1.00 94.12 170 LEU A CA 1
ATOM 1259 C C . LEU A 1 170 ? 17.826 9.261 -15.271 1.00 94.12 170 LEU A C 1
ATOM 1261 O O . LEU A 1 170 ? 17.171 8.838 -16.221 1.00 94.12 170 LEU A O 1
ATOM 1265 N N . GLU A 1 171 ? 19.141 9.112 -15.192 1.00 92.75 171 GLU A N 1
ATOM 1266 C CA . GLU A 1 171 ? 19.874 8.256 -16.120 1.00 92.75 171 GLU A CA 1
ATOM 1267 C C . GLU A 1 171 ? 19.842 6.804 -15.643 1.00 92.75 171 GLU A C 1
ATOM 1269 O O . GLU A 1 171 ? 20.219 6.485 -14.516 1.00 92.75 171 GLU A O 1
ATOM 1274 N N . LEU A 1 172 ? 19.386 5.918 -16.522 1.00 93.31 172 LEU A N 1
ATOM 1275 C CA . LEU A 1 172 ? 19.320 4.482 -16.309 1.00 93.31 172 LEU A CA 1
ATOM 1276 C C . LEU A 1 172 ? 20.472 3.804 -17.043 1.00 93.31 172 LEU A C 1
ATOM 1278 O O . LEU A 1 172 ? 20.668 3.999 -18.248 1.00 93.31 172 LEU A O 1
ATOM 1282 N N . PHE A 1 173 ? 21.198 2.957 -16.320 1.00 92.25 173 PHE A N 1
ATOM 1283 C CA . PHE A 1 173 ? 22.238 2.115 -16.903 1.00 92.25 173 PHE A CA 1
ATOM 1284 C C . PHE A 1 173 ? 21.629 0.934 -17.679 1.00 92.25 173 PHE A C 1
ATOM 1286 O O . PHE A 1 173 ? 20.504 0.521 -17.377 1.00 92.25 173 PHE A O 1
ATOM 1293 N N . PRO A 1 174 ? 22.366 0.339 -18.640 1.00 89.88 174 PRO A N 1
ATOM 1294 C CA . PRO A 1 174 ? 21.889 -0.811 -19.407 1.00 89.88 174 PRO A CA 1
ATOM 1295 C C . PRO A 1 174 ? 21.272 -1.911 -18.529 1.00 89.88 174 PRO A C 1
ATOM 1297 O O . PRO A 1 174 ? 21.924 -2.434 -17.622 1.00 89.88 174 PRO A O 1
ATOM 1300 N N . GLY A 1 175 ? 20.017 -2.274 -18.813 1.00 87.19 175 GLY A N 1
ATOM 1301 C CA . GLY A 1 175 ? 19.263 -3.307 -18.096 1.00 87.19 175 GLY A CA 1
ATOM 1302 C C . GLY A 1 175 ? 18.368 -2.790 -16.962 1.00 87.19 175 GLY A C 1
ATOM 1303 O O . GLY A 1 175 ? 17.509 -3.542 -16.495 1.00 87.19 175 GLY A O 1
ATOM 1304 N N . GLN A 1 176 ? 18.510 -1.527 -16.543 1.00 90.56 176 GLN A N 1
ATOM 1305 C CA . GLN A 1 176 ? 17.651 -0.899 -15.525 1.00 90.56 176 GLN A CA 1
ATOM 1306 C C . GLN A 1 176 ? 16.314 -0.381 -16.079 1.00 90.56 176 GLN A C 1
ATOM 1308 O O . GLN A 1 176 ? 15.392 -0.104 -15.318 1.00 90.56 176 GLN A O 1
ATOM 1313 N N . ASP A 1 177 ? 16.183 -0.288 -17.397 1.00 88.94 177 ASP A N 1
ATOM 1314 C CA . ASP A 1 177 ? 14.984 0.121 -18.132 1.00 88.94 177 ASP A CA 1
ATOM 1315 C C . ASP A 1 177 ? 13.975 -1.025 -18.345 1.00 88.94 177 ASP A C 1
ATOM 1317 O O . ASP A 1 177 ? 12.905 -0.842 -18.929 1.00 88.94 177 ASP A O 1
ATOM 1321 N N . SER A 1 178 ? 14.285 -2.219 -17.834 1.00 89.50 178 SER A N 1
ATOM 1322 C CA . SER A 1 178 ? 13.466 -3.421 -17.988 1.00 89.50 178 SER A CA 1
ATOM 1323 C C . SER A 1 178 ? 12.025 -3.211 -17.508 1.00 89.50 178 SER A C 1
ATOM 1325 O O . SER A 1 178 ? 11.748 -3.028 -16.322 1.00 89.50 178 SER A O 1
ATOM 1327 N N . GLY A 1 179 ? 11.078 -3.294 -18.444 1.00 87.44 179 GLY A N 1
ATOM 1328 C CA . GLY A 1 179 ? 9.652 -3.137 -18.161 1.00 87.44 179 GLY A CA 1
ATOM 1329 C C . GLY A 1 179 ? 9.200 -1.687 -17.984 1.00 87.44 179 GLY A C 1
ATOM 1330 O O . GLY A 1 179 ? 8.053 -1.482 -17.592 1.00 87.44 179 GLY A O 1
ATOM 1331 N N . LEU A 1 180 ? 10.051 -0.702 -18.279 1.00 93.19 180 LEU A N 1
ATOM 1332 C CA . LEU A 1 180 ? 9.710 0.717 -18.299 1.00 93.19 180 LEU A CA 1
ATOM 1333 C C . LEU A 1 180 ? 9.251 1.146 -19.700 1.00 93.19 180 LEU A C 1
ATOM 1335 O O . LEU A 1 180 ? 9.751 0.662 -20.711 1.00 93.19 180 LEU A O 1
ATOM 1339 N N . PHE A 1 181 ? 8.263 2.038 -19.766 1.00 94.31 181 PHE A N 1
ATOM 1340 C CA . PHE A 1 181 ? 7.779 2.635 -21.014 1.00 94.31 181 PHE A CA 1
ATOM 1341 C C . PHE A 1 181 ? 7.030 3.946 -20.727 1.00 94.31 181 PHE A C 1
ATOM 1343 O O . PHE A 1 181 ? 6.535 4.119 -19.609 1.00 94.31 181 PHE A O 1
ATOM 1350 N N . PRO A 1 182 ? 6.909 4.860 -21.707 1.00 96.19 182 PRO A N 1
ATOM 1351 C CA . PRO A 1 182 ? 6.126 6.085 -21.549 1.00 96.19 182 PRO A CA 1
ATOM 1352 C C . PRO A 1 182 ? 4.682 5.808 -21.106 1.00 96.19 182 PRO A C 1
ATOM 1354 O O . PRO A 1 182 ? 4.009 4.930 -21.644 1.00 96.19 182 PRO A O 1
ATOM 1357 N N . GLY A 1 183 ? 4.205 6.561 -20.119 1.00 95.12 183 GLY A N 1
ATOM 1358 C CA . GLY A 1 183 ? 2.906 6.396 -19.467 1.00 95.12 183 GLY A CA 1
ATOM 1359 C C . GLY A 1 183 ? 2.876 5.345 -18.354 1.00 95.12 183 GLY A C 1
ATOM 1360 O O . GLY A 1 183 ? 1.825 5.143 -17.749 1.00 95.12 183 GLY A O 1
ATOM 1361 N N . ARG A 1 184 ? 3.989 4.660 -18.063 1.00 96.06 184 ARG A N 1
ATOM 1362 C CA . ARG A 1 184 ? 4.047 3.685 -16.969 1.00 96.06 184 ARG A CA 1
ATOM 1363 C C . ARG A 1 184 ? 4.190 4.375 -15.615 1.00 96.06 184 ARG A C 1
ATOM 1365 O O . ARG A 1 184 ? 5.072 5.209 -15.429 1.00 96.06 184 ARG A O 1
ATOM 1372 N N . GLU A 1 185 ? 3.368 3.950 -14.662 1.00 94.88 185 GLU A N 1
ATOM 1373 C CA . GLU A 1 185 ? 3.487 4.324 -13.253 1.00 94.88 185 GLU A CA 1
ATOM 1374 C C . GLU A 1 185 ? 4.707 3.655 -12.602 1.00 94.88 185 GLU A C 1
ATOM 1376 O O . GLU A 1 185 ? 4.995 2.468 -12.812 1.00 94.88 185 GLU A O 1
ATOM 1381 N N . VAL A 1 186 ? 5.434 4.424 -11.796 1.00 94.75 186 VAL A N 1
ATOM 1382 C CA . VAL A 1 186 ? 6.670 4.003 -11.139 1.00 94.75 186 VAL A CA 1
ATOM 1383 C C . VAL A 1 186 ? 6.698 4.416 -9.672 1.00 94.75 186 VAL A C 1
ATOM 1385 O O . VAL A 1 186 ? 6.141 5.434 -9.258 1.00 94.75 186 VAL A O 1
ATOM 1388 N N . MET A 1 187 ? 7.392 3.606 -8.883 1.00 91.62 187 MET A N 1
ATOM 1389 C CA . MET A 1 187 ? 7.856 3.971 -7.552 1.00 91.62 187 MET A CA 1
ATOM 1390 C C . MET A 1 187 ? 9.150 4.759 -7.717 1.00 91.62 187 MET A C 1
ATOM 1392 O O . MET A 1 187 ? 10.080 4.269 -8.361 1.00 91.62 187 MET A O 1
ATOM 1396 N N . VAL A 1 188 ? 9.196 5.969 -7.163 1.00 91.56 188 VAL A N 1
ATOM 1397 C CA . VAL A 1 188 ? 10.358 6.859 -7.251 1.00 91.56 188 VAL A CA 1
ATOM 1398 C C . VAL A 1 188 ? 11.036 6.907 -5.890 1.00 91.56 188 VAL A C 1
ATOM 1400 O O . VAL A 1 188 ? 10.397 7.221 -4.889 1.00 91.56 188 VAL A O 1
ATOM 1403 N N . THR A 1 189 ? 12.331 6.610 -5.863 1.00 89.25 189 THR A N 1
ATOM 1404 C CA . THR A 1 189 ? 13.175 6.763 -4.679 1.00 89.25 189 THR A CA 1
ATOM 1405 C C . THR A 1 189 ? 13.934 8.077 -4.791 1.00 89.25 189 THR A C 1
ATOM 1407 O O . THR A 1 189 ? 14.697 8.273 -5.741 1.00 89.25 189 THR A O 1
ATOM 1410 N N . LEU A 1 190 ? 13.722 8.957 -3.816 1.00 87.38 190 LEU A N 1
ATOM 1411 C CA . LEU A 1 190 ? 14.367 10.264 -3.727 1.00 87.38 190 LEU A CA 1
ATOM 1412 C C . LEU A 1 190 ? 15.517 10.227 -2.713 1.00 87.38 190 LEU A C 1
ATOM 1414 O O . LEU A 1 190 ? 15.429 9.515 -1.710 1.00 87.38 190 LEU A O 1
ATOM 1418 N N . ASP A 1 191 ? 16.573 10.999 -2.961 1.00 86.88 191 ASP A N 1
ATOM 1419 C CA . ASP A 1 191 ? 17.598 11.301 -1.957 1.00 86.88 191 ASP A CA 1
ATOM 1420 C C . ASP A 1 191 ? 17.126 12.424 -1.013 1.00 86.88 191 ASP A C 1
ATOM 1422 O O . ASP A 1 191 ? 16.101 13.077 -1.229 1.00 86.88 191 ASP A O 1
ATOM 1426 N N . PHE A 1 192 ? 17.901 12.693 0.036 1.00 81.19 192 PHE A N 1
ATOM 1427 C CA . PHE A 1 192 ? 17.649 13.773 0.991 1.00 81.19 192 PHE A CA 1
ATOM 1428 C C . PHE A 1 192 ? 17.632 15.171 0.360 1.00 81.19 192 PHE A C 1
ATOM 1430 O O . PHE A 1 192 ? 17.064 16.090 0.950 1.00 81.19 192 PHE A O 1
ATOM 1437 N N . ASP A 1 193 ? 18.260 15.347 -0.804 1.00 84.25 193 ASP A N 1
ATOM 1438 C CA . ASP A 1 193 ? 18.245 16.598 -1.565 1.00 84.25 193 ASP A CA 1
ATOM 1439 C C . ASP A 1 193 ? 17.070 16.701 -2.558 1.00 84.25 193 ASP A C 1
ATOM 1441 O O . ASP A 1 193 ? 16.937 17.720 -3.236 1.00 84.25 193 ASP A O 1
ATOM 1445 N N . GLY A 1 194 ? 16.207 15.678 -2.619 1.00 79.94 194 GLY A N 1
ATOM 1446 C CA . GLY A 1 194 ? 15.062 15.600 -3.527 1.00 79.94 194 GLY A CA 1
ATOM 1447 C C . GLY A 1 194 ? 15.397 15.088 -4.931 1.00 79.94 194 GLY A C 1
ATOM 1448 O O . GLY A 1 194 ? 14.502 15.001 -5.770 1.00 79.94 194 GLY A O 1
ATOM 1449 N N . SER A 1 195 ? 16.651 14.727 -5.215 1.00 86.31 195 SER A N 1
ATOM 1450 C CA . SER A 1 195 ? 17.031 14.132 -6.498 1.00 86.31 195 SER A CA 1
ATOM 1451 C C . SER A 1 195 ? 16.534 12.691 -6.627 1.00 86.31 195 SER A C 1
ATOM 1453 O O . SER A 1 195 ? 16.427 11.949 -5.650 1.00 86.31 195 SER A O 1
ATOM 1455 N N . ILE A 1 196 ? 16.207 12.278 -7.853 1.00 90.00 196 ILE A N 1
ATOM 1456 C CA . ILE A 1 196 ? 15.779 10.907 -8.134 1.00 90.00 196 ILE A CA 1
ATOM 1457 C C . ILE A 1 196 ? 17.017 10.008 -8.168 1.00 90.00 196 ILE A C 1
ATOM 1459 O O . ILE A 1 196 ? 17.916 10.230 -8.974 1.00 90.00 196 ILE A O 1
ATOM 1463 N N . VAL A 1 197 ? 17.038 8.967 -7.335 1.00 90.69 197 VAL A N 1
ATOM 1464 C CA . VAL A 1 197 ? 18.158 8.007 -7.257 1.00 90.69 197 VAL A CA 1
ATOM 1465 C C . VAL A 1 197 ? 17.821 6.694 -7.947 1.00 90.69 197 VAL A C 1
ATOM 1467 O O . VAL A 1 197 ? 18.681 6.059 -8.553 1.00 90.69 197 VAL A O 1
ATOM 1470 N N . ALA A 1 198 ? 16.568 6.259 -7.838 1.00 91.12 198 ALA A N 1
ATOM 1471 C CA . ALA A 1 198 ? 16.120 5.013 -8.432 1.00 91.12 198 ALA A CA 1
ATOM 1472 C C . ALA A 1 198 ? 14.638 5.079 -8.778 1.00 91.12 198 ALA A C 1
ATOM 1474 O O . ALA A 1 198 ? 13.851 5.753 -8.112 1.00 91.12 198 ALA A O 1
ATOM 1475 N N . ILE A 1 199 ? 14.260 4.314 -9.795 1.00 92.62 199 ILE A N 1
ATOM 1476 C CA . ILE A 1 199 ? 12.866 4.050 -10.119 1.00 92.62 199 ILE A CA 1
ATOM 1477 C C . ILE A 1 199 ? 12.639 2.551 -10.218 1.00 92.62 199 ILE A C 1
ATOM 1479 O O . ILE A 1 199 ? 13.536 1.773 -10.541 1.00 92.62 199 ILE A O 1
ATOM 1483 N N . SER A 1 200 ? 11.423 2.127 -9.91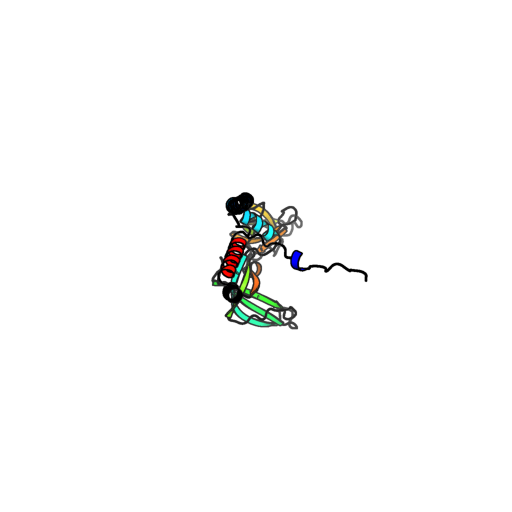5 1.00 92.50 200 SER A N 1
ATOM 1484 C CA . SER A 1 200 ? 10.992 0.748 -10.101 1.00 92.50 200 SER A CA 1
ATOM 1485 C C . SER A 1 200 ? 9.573 0.726 -10.649 1.00 92.50 200 SER A C 1
ATOM 1487 O O . SER A 1 200 ? 8.768 1.585 -10.287 1.00 92.50 200 SER A O 1
ATOM 1489 N N . PRO A 1 201 ? 9.230 -0.233 -11.521 1.00 92.56 201 PRO A N 1
ATOM 1490 C CA . PRO A 1 201 ? 7.876 -0.339 -12.036 1.00 92.56 201 PRO A CA 1
ATOM 1491 C C . PRO A 1 201 ? 6.869 -0.501 -10.890 1.00 92.56 201 PRO A C 1
ATOM 1493 O O . PRO A 1 201 ? 7.060 -1.339 -10.003 1.00 92.56 201 PRO A O 1
ATOM 1496 N N . ALA A 1 202 ? 5.775 0.262 -10.933 1.00 91.50 202 ALA A N 1
ATOM 1497 C CA . ALA A 1 202 ? 4.649 0.064 -10.031 1.00 91.50 202 ALA A CA 1
ATOM 1498 C C . ALA A 1 202 ? 3.891 -1.199 -10.467 1.00 91.50 202 ALA A C 1
ATOM 1500 O O . ALA A 1 202 ? 3.034 -1.180 -11.351 1.00 91.50 202 ALA A O 1
ATOM 1501 N N . SER A 1 203 ? 4.279 -2.340 -9.903 1.00 90.69 203 SER A N 1
ATOM 1502 C CA . SER A 1 203 ? 3.596 -3.614 -10.075 1.00 90.69 203 SER A CA 1
ATOM 1503 C C . SER A 1 203 ? 2.741 -3.888 -8.845 1.00 90.69 203 SER A C 1
ATOM 1505 O O . SER A 1 203 ? 2.916 -3.288 -7.784 1.00 90.69 203 SER A O 1
ATOM 1507 N N . MET A 1 204 ? 1.813 -4.833 -8.968 1.00 89.81 204 MET A N 1
ATOM 1508 C CA . MET A 1 204 ? 1.025 -5.276 -7.816 1.00 89.81 204 MET A CA 1
ATOM 1509 C C . MET A 1 204 ? 1.927 -5.796 -6.691 1.00 89.81 204 MET A C 1
ATOM 1511 O O . MET A 1 204 ? 1.610 -5.618 -5.520 1.00 89.81 204 MET A O 1
ATOM 1515 N N . GLU A 1 205 ? 3.077 -6.366 -7.055 1.00 88.06 205 GLU A N 1
ATOM 1516 C CA . GLU A 1 205 ? 4.033 -6.946 -6.119 1.00 88.06 205 GLU A CA 1
ATOM 1517 C C . GLU A 1 205 ? 4.873 -5.917 -5.356 1.00 88.06 205 GLU A C 1
ATOM 1519 O O . GLU A 1 205 ? 5.283 -6.177 -4.223 1.00 88.06 205 GLU A O 1
ATOM 1524 N N . SER A 1 206 ? 5.127 -4.752 -5.961 1.00 86.75 206 SER A N 1
ATOM 1525 C CA . SER A 1 206 ? 5.858 -3.655 -5.320 1.00 86.75 206 SER A CA 1
ATOM 1526 C C . SER A 1 206 ? 4.943 -2.710 -4.541 1.00 86.75 206 SER A C 1
ATOM 1528 O O . SER A 1 206 ? 5.370 -2.171 -3.522 1.00 86.75 206 SER A O 1
ATOM 1530 N N . MET A 1 207 ? 3.689 -2.542 -4.977 1.00 89.31 207 MET A N 1
ATOM 1531 C CA . MET A 1 207 ? 2.732 -1.632 -4.338 1.00 89.31 207 MET A CA 1
ATOM 1532 C C . MET A 1 207 ? 2.025 -2.229 -3.123 1.00 89.31 207 MET A C 1
ATOM 1534 O O . MET A 1 207 ? 1.709 -1.484 -2.197 1.00 89.31 207 MET A O 1
ATOM 1538 N N . TYR A 1 208 ? 1.743 -3.534 -3.118 1.00 92.19 208 TYR A N 1
ATOM 1539 C CA . TYR A 1 208 ? 0.971 -4.170 -2.051 1.00 92.19 208 TYR A CA 1
ATOM 1540 C C . TYR A 1 208 ? 1.840 -5.042 -1.152 1.00 92.19 208 TYR A C 1
ATOM 1542 O O . TYR A 1 208 ? 2.772 -5.710 -1.600 1.00 92.19 208 TYR A O 1
ATOM 1550 N N . ARG A 1 209 ? 1.509 -5.054 0.140 1.00 92.19 209 ARG A N 1
ATOM 1551 C CA . ARG A 1 209 ? 2.102 -5.947 1.140 1.00 92.19 209 ARG A CA 1
ATOM 1552 C C . ARG A 1 209 ? 1.028 -6.426 2.106 1.00 92.19 209 ARG A C 1
ATOM 1554 O O . ARG A 1 209 ? 0.112 -5.681 2.445 1.00 92.19 209 ARG A O 1
ATOM 1561 N N . TYR A 1 210 ? 1.144 -7.660 2.586 1.00 92.94 210 TYR A N 1
ATOM 1562 C CA . TYR A 1 210 ? 0.329 -8.124 3.704 1.00 92.94 210 TYR A CA 1
ATOM 1563 C C . TYR A 1 210 ? 0.558 -7.249 4.944 1.00 92.94 210 TYR A C 1
ATOM 1565 O O . TYR A 1 210 ? 1.703 -7.026 5.342 1.00 92.94 210 TYR A O 1
ATOM 1573 N N . ALA A 1 211 ? -0.531 -6.769 5.549 1.00 92.00 211 ALA A N 1
ATOM 1574 C CA . ALA A 1 211 ? -0.486 -5.955 6.758 1.00 92.00 211 ALA A CA 1
ATOM 1575 C C . ALA A 1 211 ? -1.012 -6.718 7.983 1.00 92.00 211 ALA A C 1
ATOM 1577 O O . ALA A 1 211 ? -0.281 -6.882 8.958 1.00 92.00 211 ALA A O 1
ATOM 1578 N N . ASP A 1 212 ? -2.267 -7.180 7.952 1.00 92.44 212 ASP A N 1
ATOM 1579 C CA . ASP A 1 212 ? -2.894 -7.906 9.069 1.00 92.44 212 ASP A CA 1
ATOM 1580 C C . ASP A 1 212 ? -4.149 -8.681 8.612 1.00 92.44 212 ASP A C 1
ATOM 1582 O O . ASP A 1 212 ? -4.613 -8.559 7.480 1.00 92.44 212 ASP A O 1
ATOM 1586 N N . TYR A 1 213 ? -4.744 -9.453 9.518 1.00 92.75 213 TYR A N 1
ATOM 1587 C CA . TYR A 1 213 ? -6.037 -10.111 9.350 1.00 92.75 213 TYR A CA 1
ATOM 1588 C C . TYR A 1 213 ? -7.203 -9.130 9.468 1.00 92.75 213 TYR A C 1
ATOM 1590 O O . TYR A 1 213 ? -7.188 -8.193 10.275 1.00 92.75 213 TYR A O 1
ATOM 1598 N N . GLN A 1 214 ? -8.306 -9.415 8.773 1.00 92.81 214 GLN A N 1
ATOM 1599 C CA . GLN A 1 214 ? -9.499 -8.582 8.862 1.00 92.81 214 GLN A CA 1
ATOM 1600 C C . GLN A 1 214 ? -10.306 -8.858 10.148 1.00 92.81 214 GLN A C 1
ATOM 1602 O O . GLN A 1 214 ? -11.281 -9.612 10.179 1.00 92.81 214 GLN A O 1
ATOM 1607 N N . ARG A 1 215 ? -9.938 -8.188 11.246 1.00 93.44 215 ARG A N 1
ATOM 1608 C CA . ARG A 1 215 ? -10.554 -8.369 12.583 1.00 93.44 215 ARG A CA 1
ATOM 1609 C C . ARG A 1 215 ? -11.758 -7.470 12.856 1.00 93.44 215 ARG A C 1
ATOM 1611 O O . ARG A 1 215 ? -12.273 -7.445 13.974 1.00 93.44 215 ARG A O 1
ATOM 1618 N N . ARG A 1 216 ? -12.238 -6.738 11.847 1.00 90.62 216 ARG A N 1
ATOM 1619 C CA . ARG A 1 216 ? -13.305 -5.736 11.998 1.00 90.62 216 ARG A CA 1
ATOM 1620 C C . ARG A 1 216 ? -14.566 -6.315 12.639 1.00 90.62 216 ARG A C 1
ATOM 1622 O O . ARG A 1 216 ? -15.135 -5.689 13.527 1.00 90.62 216 ARG A O 1
ATOM 1629 N N . TRP A 1 217 ? -14.980 -7.517 12.238 1.00 90.94 217 TRP A N 1
ATOM 1630 C CA . TRP A 1 217 ? -16.185 -8.147 12.784 1.00 90.94 217 TRP A CA 1
ATOM 1631 C C . TRP A 1 217 ? -16.030 -8.505 14.272 1.00 90.94 217 TRP A C 1
ATOM 1633 O O . TRP A 1 217 ? -16.938 -8.247 15.059 1.00 90.94 217 TRP A O 1
ATOM 1643 N N . LEU A 1 218 ? -14.865 -9.028 14.671 1.00 94.06 218 LEU A N 1
ATOM 1644 C CA . LEU A 1 218 ? -14.563 -9.388 16.057 1.00 94.06 218 LEU A CA 1
ATOM 1645 C C . LEU A 1 218 ? -14.513 -8.140 16.940 1.00 94.06 218 LEU A C 1
ATOM 1647 O O . LEU A 1 218 ? -15.110 -8.115 18.015 1.00 94.06 218 LEU A O 1
ATOM 1651 N N . LEU A 1 219 ? -13.847 -7.085 16.466 1.00 92.62 219 LEU A N 1
ATOM 1652 C CA . LEU A 1 219 ? -13.772 -5.809 17.174 1.00 92.62 219 LEU A CA 1
ATOM 1653 C C . LEU A 1 219 ? -15.162 -5.193 17.362 1.00 92.62 219 LEU A C 1
ATOM 1655 O O . LEU A 1 219 ? -15.482 -4.737 18.461 1.00 92.62 219 LEU A O 1
ATOM 1659 N N . VAL A 1 220 ? -16.019 -5.241 16.337 1.00 94.00 220 VAL A N 1
ATOM 1660 C CA . VAL A 1 220 ? -17.415 -4.787 16.434 1.00 94.00 220 VAL A CA 1
ATOM 1661 C C . VAL A 1 220 ? -18.200 -5.631 17.438 1.00 94.00 220 VAL A C 1
ATOM 1663 O O . VAL A 1 220 ? -18.906 -5.068 18.272 1.00 94.00 220 VAL A O 1
ATOM 1666 N N . ALA A 1 221 ? -18.053 -6.957 17.418 1.00 96.19 221 ALA A N 1
ATOM 1667 C CA . ALA A 1 221 ? -18.738 -7.847 18.352 1.00 96.19 221 ALA A CA 1
ATOM 1668 C C . ALA A 1 221 ? -18.323 -7.592 19.811 1.00 96.19 221 ALA A C 1
ATOM 1670 O O . ALA A 1 221 ? -19.184 -7.461 20.681 1.00 96.19 221 ALA A O 1
ATOM 1671 N N . ILE A 1 222 ? -17.019 -7.461 20.078 1.00 96.00 222 ILE A N 1
ATOM 1672 C CA . ILE A 1 222 ? -16.492 -7.154 21.416 1.00 96.00 222 ILE A CA 1
ATOM 1673 C C . ILE A 1 222 ? -16.961 -5.769 21.869 1.00 96.00 222 ILE A C 1
ATOM 1675 O O . ILE A 1 222 ? -17.405 -5.617 23.004 1.00 96.00 222 ILE A O 1
ATOM 1679 N N . THR A 1 223 ? -16.926 -4.773 20.983 1.00 93.81 223 THR A N 1
ATOM 1680 C CA . THR A 1 223 ? -17.402 -3.413 21.281 1.00 93.81 223 THR A CA 1
ATOM 1681 C C . THR A 1 223 ? -18.889 -3.409 21.621 1.00 93.81 223 THR A C 1
ATOM 1683 O O . THR A 1 223 ? -19.296 -2.798 22.608 1.00 93.81 223 THR A O 1
ATOM 1686 N N . ALA A 1 224 ? -19.705 -4.131 20.850 1.00 94.94 224 ALA A N 1
ATOM 1687 C CA . ALA A 1 224 ? -21.132 -4.270 21.112 1.00 94.94 224 ALA A CA 1
ATOM 1688 C C . ALA A 1 224 ? -21.392 -4.980 22.449 1.00 94.94 224 ALA A C 1
ATOM 1690 O O . ALA A 1 224 ? -22.202 -4.509 23.244 1.00 94.94 224 ALA A O 1
ATOM 1691 N N . LEU A 1 225 ? -20.670 -6.065 22.742 1.00 96.31 225 LEU A N 1
ATOM 1692 C CA . LEU A 1 225 ? -20.768 -6.782 24.014 1.00 96.31 225 LEU A CA 1
ATOM 1693 C C . LEU A 1 225 ? -20.364 -5.898 25.203 1.00 96.31 225 LEU A C 1
ATOM 1695 O O . LEU A 1 225 ? -21.069 -5.866 26.212 1.00 96.31 225 LEU A O 1
ATOM 1699 N N . PHE A 1 226 ? -19.277 -5.139 25.073 1.00 93.62 226 PHE A N 1
ATOM 1700 C CA . PHE A 1 226 ? -18.851 -4.165 26.074 1.00 93.62 226 PHE A CA 1
ATOM 1701 C C . PHE A 1 226 ? -19.919 -3.089 26.299 1.00 93.62 226 PHE A C 1
ATOM 1703 O O . PHE A 1 226 ? -20.307 -2.836 27.439 1.00 93.62 226 PHE A O 1
ATOM 1710 N N . ALA A 1 227 ? -20.454 -2.501 25.225 1.00 90.56 227 ALA A N 1
ATOM 1711 C CA . ALA A 1 227 ? -21.522 -1.510 25.310 1.00 90.56 227 ALA A CA 1
ATOM 1712 C C . ALA A 1 227 ? -22.768 -2.077 26.012 1.00 90.56 227 ALA A C 1
ATOM 1714 O O . ALA A 1 227 ? -23.324 -1.432 26.903 1.00 90.56 227 ALA A O 1
ATOM 1715 N N . LEU A 1 228 ? -23.168 -3.310 25.684 1.00 94.62 228 LEU A N 1
ATOM 1716 C CA . LEU A 1 228 ? -24.271 -4.005 26.350 1.00 94.62 228 LEU A CA 1
ATOM 1717 C C . LEU A 1 228 ? -23.998 -4.221 27.843 1.00 94.62 228 LEU A C 1
ATOM 1719 O O . LEU A 1 228 ? -24.881 -3.958 28.659 1.00 94.62 228 LEU A O 1
ATOM 1723 N N . ALA A 1 229 ? -22.787 -4.637 28.223 1.00 92.88 229 ALA A N 1
ATOM 1724 C CA . ALA A 1 229 ? -22.402 -4.805 29.623 1.00 92.88 229 ALA A CA 1
ATOM 1725 C C . ALA A 1 229 ? -22.444 -3.474 30.395 1.00 92.88 229 ALA A C 1
ATOM 1727 O O . ALA A 1 229 ? -22.993 -3.414 31.496 1.00 92.88 229 ALA A O 1
ATOM 1728 N N . VAL A 1 230 ? -21.942 -2.385 29.804 1.00 89.69 230 VAL A N 1
ATOM 1729 C CA . VAL A 1 230 ? -21.985 -1.036 30.397 1.00 89.69 230 VAL A CA 1
ATOM 1730 C C . VAL A 1 230 ? -23.424 -0.551 30.580 1.00 89.69 230 VAL A C 1
ATOM 1732 O O . VAL A 1 230 ? -23.753 0.012 31.626 1.00 89.69 230 VAL A O 1
ATOM 1735 N N . ILE A 1 231 ? -24.307 -0.791 29.609 1.00 88.31 231 ILE A N 1
ATOM 1736 C CA . ILE A 1 231 ? -25.731 -0.442 29.717 1.00 88.31 231 ILE A CA 1
ATOM 1737 C C . ILE A 1 231 ? -26.420 -1.305 30.781 1.00 88.31 231 ILE A C 1
ATOM 1739 O O . ILE A 1 231 ? -27.195 -0.780 31.580 1.00 88.31 231 ILE A O 1
ATOM 1743 N N . ALA A 1 232 ? -26.124 -2.604 30.845 1.00 91.19 232 ALA A N 1
ATOM 1744 C CA . ALA A 1 232 ? -26.707 -3.508 31.834 1.00 91.19 232 ALA A CA 1
ATOM 1745 C C . ALA A 1 232 ? -26.307 -3.126 33.271 1.00 91.19 232 ALA A C 1
ATOM 1747 O O . ALA A 1 232 ? -27.165 -3.059 34.152 1.00 91.19 232 ALA A O 1
ATOM 1748 N N . LEU A 1 233 ? -25.025 -2.819 33.497 1.00 90.75 233 LEU A N 1
ATOM 1749 C CA . LEU A 1 233 ? -24.488 -2.456 34.812 1.00 90.75 233 LEU A CA 1
ATOM 1750 C C . LEU A 1 233 ? -24.814 -1.005 35.203 1.00 90.75 233 LEU A C 1
ATOM 1752 O O . LEU A 1 233 ? -25.124 -0.722 36.359 1.00 90.75 233 LEU A O 1
ATOM 1756 N N . GLY A 1 234 ? -24.755 -0.073 34.248 1.00 87.38 234 GLY A N 1
ATOM 1757 C CA . GLY A 1 234 ? -24.891 1.368 34.483 1.00 87.38 234 GLY A CA 1
ATOM 1758 C C . GLY A 1 234 ? -26.282 1.949 34.211 1.00 87.38 234 GLY A C 1
ATOM 1759 O O . GLY A 1 234 ? -26.530 3.109 34.557 1.00 87.38 234 GLY A O 1
ATOM 1760 N N . ARG A 1 235 ? -27.195 1.193 33.587 1.00 90.19 235 ARG A N 1
ATOM 1761 C CA . ARG A 1 235 ? -28.530 1.636 33.140 1.00 90.19 235 ARG A CA 1
ATOM 1762 C C . ARG A 1 235 ? -28.447 2.980 32.397 1.00 90.19 235 ARG A C 1
ATOM 1764 O O . ARG A 1 235 ? -27.796 3.087 31.363 1.00 90.19 235 ARG A O 1
ATOM 1771 N N . TRP A 1 236 ? -29.047 4.029 32.960 1.00 85.56 236 TRP A N 1
ATOM 1772 C CA . TRP A 1 236 ? -29.032 5.388 32.411 1.00 85.56 236 TRP A CA 1
ATOM 1773 C C . TRP A 1 236 ? -27.667 6.076 32.502 1.00 85.56 236 TRP A C 1
ATOM 1775 O O . TRP A 1 236 ? -27.301 6.837 31.610 1.00 85.56 236 TRP A O 1
ATOM 1785 N N . LYS A 1 237 ? -26.886 5.790 33.550 1.00 86.62 237 LYS A N 1
ATOM 1786 C CA . LYS A 1 237 ? -25.528 6.335 33.687 1.00 86.62 237 LYS A CA 1
ATOM 1787 C C . LYS A 1 237 ? -24.559 5.676 32.702 1.00 86.62 237 LYS A C 1
ATOM 1789 O O . LYS A 1 237 ? -23.654 6.342 32.215 1.00 86.62 237 LYS A O 1
ATOM 1794 N N . GLY A 1 238 ? -24.782 4.401 32.376 1.00 80.94 238 GLY A N 1
ATOM 1795 C CA . GLY A 1 238 ? -24.010 3.671 31.366 1.00 80.94 238 GLY A CA 1
ATOM 1796 C C . GLY A 1 238 ? -24.211 4.234 29.959 1.00 80.94 238 GLY A C 1
ATOM 1797 O O . GLY A 1 238 ? -23.237 4.460 29.246 1.00 80.94 238 GLY A O 1
ATOM 1798 N N . LEU A 1 239 ? -25.459 4.551 29.591 1.00 84.75 239 LEU A N 1
ATOM 1799 C CA . LEU A 1 239 ? -25.757 5.197 28.309 1.00 84.75 239 LEU A CA 1
ATOM 1800 C C . LEU A 1 239 ? -25.069 6.566 28.196 1.00 84.75 239 LEU A C 1
ATOM 1802 O O . LEU A 1 239 ? -24.416 6.834 27.193 1.00 84.75 239 LEU A O 1
ATOM 1806 N N . ALA A 1 240 ? -25.155 7.387 29.252 1.00 87.25 240 ALA A N 1
ATOM 1807 C CA . ALA A 1 240 ? -24.510 8.700 29.301 1.00 87.25 240 ALA A CA 1
ATOM 1808 C C . ALA A 1 240 ? -22.981 8.608 29.119 1.00 87.25 240 ALA A C 1
ATOM 1810 O O . ALA A 1 240 ? -22.389 9.421 28.405 1.00 87.25 240 ALA A O 1
ATOM 1811 N N . ALA A 1 241 ? -22.348 7.590 29.712 1.00 86.94 241 ALA A N 1
ATOM 1812 C CA . ALA A 1 241 ? -20.919 7.334 29.554 1.00 86.94 241 ALA A CA 1
ATOM 1813 C C . ALA A 1 241 ? -20.548 6.926 28.116 1.00 86.94 241 ALA A C 1
ATOM 1815 O O . ALA A 1 241 ? -19.593 7.468 27.562 1.00 86.94 241 ALA A O 1
ATOM 1816 N N . LEU A 1 242 ? -21.320 6.031 27.485 1.00 88.62 242 LEU A N 1
ATOM 1817 C CA . LEU A 1 242 ? -21.088 5.617 26.094 1.00 88.62 242 LEU A CA 1
ATOM 1818 C C . LEU A 1 242 ? -21.254 6.774 25.109 1.00 88.62 242 LEU A C 1
ATOM 1820 O O . LEU A 1 242 ? -20.461 6.891 24.183 1.00 88.62 242 LEU A O 1
ATOM 1824 N N . THR A 1 243 ? -22.234 7.658 25.316 1.00 89.69 243 THR A N 1
ATOM 1825 C CA . THR A 1 243 ? -22.361 8.873 24.498 1.00 89.69 243 THR A CA 1
ATOM 1826 C C . THR A 1 243 ? -21.170 9.808 24.664 1.00 89.69 243 THR A C 1
ATOM 1828 O O . THR A 1 243 ? -20.715 10.371 23.674 1.00 89.69 243 THR A O 1
ATOM 1831 N N . GLY A 1 244 ? -20.628 9.944 25.880 1.00 88.25 244 GLY A N 1
ATOM 1832 C CA . GLY A 1 244 ? -19.416 10.732 26.116 1.00 88.25 244 GLY A CA 1
ATOM 1833 C C . GLY A 1 244 ? -18.203 10.168 25.373 1.00 88.25 244 GLY A C 1
ATOM 1834 O O . GLY A 1 244 ? -17.497 10.917 24.705 1.00 88.25 244 GLY A O 1
ATOM 1835 N N . LEU A 1 245 ? -18.013 8.844 25.421 1.00 89.62 245 LEU A N 1
ATOM 1836 C CA . LEU A 1 245 ? -16.955 8.150 24.679 1.00 89.62 245 LEU A CA 1
ATOM 1837 C C . LEU A 1 245 ? -17.153 8.255 23.159 1.00 89.62 245 LEU A C 1
ATOM 1839 O O . LEU A 1 245 ? -16.212 8.520 22.419 1.00 89.62 245 LEU A O 1
ATOM 1843 N N . GLY A 1 246 ? -18.382 8.059 22.680 1.00 88.00 246 GLY A N 1
ATOM 1844 C CA . GLY A 1 246 ? -18.706 8.168 21.260 1.00 88.00 246 GLY A CA 1
ATOM 1845 C C . GLY A 1 246 ? -18.425 9.570 20.723 1.00 88.00 246 GLY A C 1
ATOM 1846 O O . GLY A 1 246 ? -17.820 9.708 19.665 1.00 88.00 246 GLY A O 1
ATOM 1847 N N . LEU A 1 247 ? -18.785 10.605 21.487 1.00 86.94 247 LEU A N 1
ATOM 1848 C CA . LEU A 1 247 ? -18.456 11.991 21.157 1.00 86.94 247 LEU A CA 1
ATOM 1849 C C . LEU A 1 247 ? -16.950 12.252 21.188 1.00 86.94 247 LEU A C 1
ATOM 1851 O O . LEU A 1 247 ? -16.458 12.945 20.308 1.00 86.94 247 LEU A O 1
ATOM 1855 N N . SER A 1 248 ? -16.207 11.695 22.151 1.00 84.25 248 SER A N 1
ATOM 1856 C CA . SER A 1 248 ? -14.752 11.880 22.178 1.00 84.25 248 SER A CA 1
ATOM 1857 C C . SER A 1 248 ? -14.066 11.221 20.987 1.00 84.25 248 SER A C 1
ATOM 1859 O O . SER A 1 248 ? -13.163 11.814 20.419 1.00 84.25 248 SER A O 1
ATOM 1861 N N . VAL A 1 249 ? -14.507 10.023 20.589 1.00 84.06 249 VAL A N 1
ATOM 1862 C CA . VAL A 1 249 ? -13.964 9.334 19.408 1.00 84.06 249 VAL A CA 1
ATOM 1863 C C . VAL A 1 249 ? -14.329 10.076 18.128 1.00 84.06 249 VAL A C 1
ATOM 1865 O O . VAL A 1 249 ? -13.505 10.165 17.239 1.00 84.06 249 VAL A O 1
ATOM 1868 N N . PHE A 1 250 ? -15.528 10.650 18.035 1.00 78.38 250 PHE A N 1
ATOM 1869 C CA . PHE A 1 250 ? -15.923 11.456 16.877 1.00 78.38 250 PHE A CA 1
ATOM 1870 C C . PHE A 1 250 ? -15.064 12.722 16.694 1.00 78.38 250 PHE A C 1
ATOM 1872 O O . PHE A 1 250 ? -15.006 13.276 15.602 1.00 78.38 250 PHE A O 1
ATOM 1879 N N . ILE A 1 251 ? -14.429 13.190 17.769 1.00 73.00 251 ILE A N 1
ATOM 1880 C CA . ILE A 1 251 ? -13.570 14.377 17.793 1.00 73.00 251 ILE A CA 1
ATOM 1881 C C . ILE A 1 251 ? -12.094 14.041 17.488 1.00 73.00 251 ILE A C 1
ATOM 1883 O O . ILE A 1 251 ? -11.288 14.950 17.308 1.00 73.00 251 IL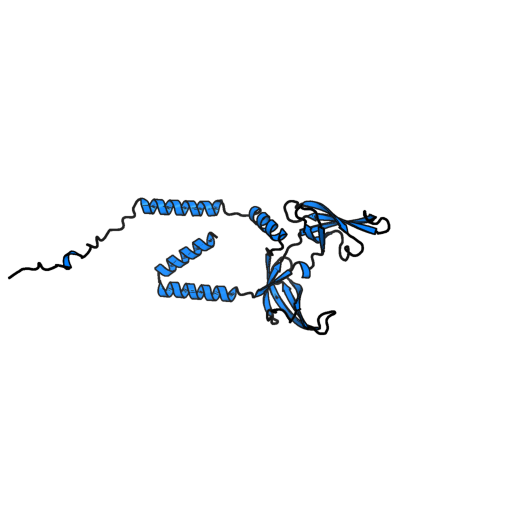E A O 1
ATOM 1887 N N . ILE A 1 252 ? -11.714 12.765 17.438 1.00 65.25 252 ILE A N 1
ATOM 1888 C CA . ILE A 1 252 ? -10.344 12.327 17.120 1.00 65.25 252 ILE A CA 1
ATOM 1889 C C . ILE A 1 252 ? -10.309 11.816 15.682 1.00 65.25 252 ILE A C 1
ATOM 1891 O O . ILE A 1 252 ? -9.373 12.205 14.954 1.00 65.25 252 ILE A O 1
#

Secondary structure (DSSP, 8-state):
--------GGGG------------HHHHHHHHHHHHHHHHHHHS---THHHHHHHHHHHHTT---EEEEEEEEEEEEEEETTEEEEEEEEEEEEE-SSTTTT-EEEEEEETTS------TT-EEEEEE----EEEEEEEEEEETTEEEEEEEEEEEEE-SSTTTT-EEEEEEPTTTTTT--TT-EEEEEEPTTS-EEEEEE--HHHHEEEEEE--HHHHHHHHHHHHHHHHHHHHHHHHHHHHHHHHHHHT-

Organism: NCBI:txid652676

Foldseek 3Di:
DDDDDDPPCVVPPPPPPPPPCPPDPVNVVVVVVVVVVLVCLVVVPDDPPVVVQVLLVVLLVVNFPDKFKKFWADWDWAQDVPGNVWIKIKTKIATCDDPRHRDIEIDIDTPVDPDDPHDGGFMFIKGFRFFQWFWAAWAWDQDPVHNVFIWIKTWIQTCGDPRHRDTAIDIGGPPLCVPPDGGFGWHFNADPVRHTDHIDGPDSHVGIDTDGGDCVVVVVVVVVVVLVVLCVVQVVNSVVVVVVVVVVVVSD

pLDDT: mean 84.22, std 12.42, range [49.41, 97.06]

Sequence (252 aa):
MSDLPGQDWAAFSPDQETKQRRFGVPEYISAAIGVLIVIGLIVLWPSGSAKEIAAAEFSVLGVPSEFNDAVVTDSTTAPCPGTPDRDCTTVTFELTQGPDTGKFYNQEFSTEDIVPRLDVGEKVVLSRIPPSGVIVSLDETTCEFDPQATCTTAQIELSTGPDAGTVGTLELFPGQDSGLFPGREVMVTLDFDGSIVAISPASMESMYRYADYQRRWLLVAITALFALAVIALGRWKGLAALTGLGLSVFII